Protein AF-A0A258B3U4-F1 (afdb_monomer)

Secondary structure (DSSP, 8-state):
--BSHHHHTTT-S--BEEEEEEETTEEEEEEEEETTTTEEEEEETTS-EEETTEE--------STT-EEES-HHHHTSTTSSS-----EEE--S-HHHHHHHHHTTS-SEEEE-S-EEHHHHHHHHHHHHHTTEEEE-TT-PPP--SSS--EES-EEEEEHHHHHHHHHHHTT----TT-

Solvent-accessible surface area (backbone atoms only — not comparable to full-atom values): 9350 Å² total; per-residue (Å²): 120,64,41,17,55,77,28,45,79,68,70,43,60,54,24,30,37,49,45,57,46,68,54,99,32,40,54,47,34,20,33,40,33,23,69,78,70,70,42,41,34,38,22,37,70,96,68,35,17,24,49,74,80,42,82,37,40,26,39,81,60,70,56,64,68,64,31,35,31,37,36,62,68,66,67,67,73,43,93,84,50,95,62,83,67,64,59,59,43,67,42,75,62,60,8,62,36,54,36,34,42,32,20,11,53,41,75,22,41,26,30,62,39,81,47,70,44,44,39,75,52,40,44,14,28,47,41,26,13,44,48,12,57,21,45,66,21,30,48,79,63,49,70,81,63,37,92,48,97,56,51,70,36,72,24,39,32,34,22,14,54,63,40,40,66,60,55,34,63,66,32,58,84,58,86,68,62,93,86,111

pLDDT: mean 95.9, std 5.23, range [59.5, 98.94]

Mean predicted aligned error: 2.91 Å

Structure (mmCIF, N/CA/C/O backbone):
data_AF-A0A258B3U4-F1
#
_entry.id   AF-A0A258B3U4-F1
#
loop_
_atom_site.group_PDB
_atom_site.id
_atom_site.type_symbol
_atom_site.label_atom_id
_atom_site.label_alt_id
_atom_site.label_comp_id
_atom_site.label_asym_id
_atom_site.label_entity_id
_atom_site.label_seq_id
_atom_site.pdbx_PDB_ins_code
_atom_site.Cartn_x
_atom_site.Cartn_y
_atom_site.Cartn_z
_atom_site.occupancy
_atom_site.B_iso_or_equiv
_atom_site.auth_seq_id
_atom_site.auth_comp_id
_atom_site.auth_asym_id
_atom_site.auth_atom_id
_atom_site.pdbx_PDB_model_num
ATOM 1 N N . PRO A 1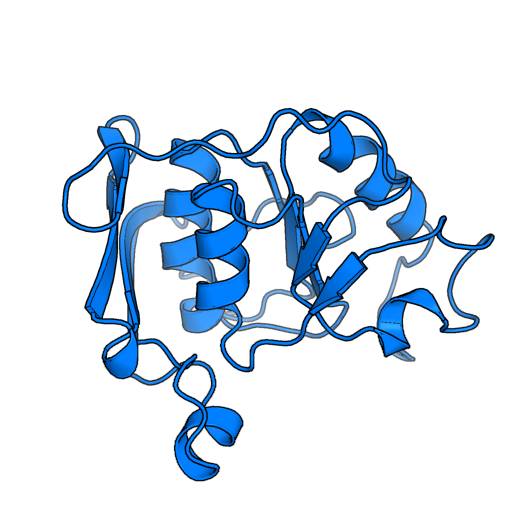 1 ? 3.896 1.629 16.108 1.00 79.81 1 PRO A N 1
ATOM 2 C CA . PRO A 1 1 ? 3.670 2.876 16.884 1.00 79.81 1 PRO A CA 1
ATOM 3 C C . PRO A 1 1 ? 3.725 4.144 16.023 1.00 79.81 1 PRO A C 1
ATOM 5 O O . PRO A 1 1 ? 2.780 4.911 16.087 1.00 79.81 1 PRO A O 1
ATOM 8 N N . ILE A 1 2 ? 4.761 4.347 15.195 1.00 90.75 2 ILE A N 1
ATOM 9 C CA . ILE A 1 2 ? 4.811 5.418 14.177 1.00 90.75 2 ILE A CA 1
ATOM 10 C C . ILE A 1 2 ? 5.514 4.869 12.931 1.00 90.75 2 ILE A C 1
ATOM 12 O O . ILE A 1 2 ? 6.683 4.499 13.013 1.00 90.75 2 ILE A O 1
ATOM 16 N N . ASP A 1 3 ? 4.821 4.841 11.797 1.00 93.25 3 ASP A N 1
ATOM 17 C CA . ASP A 1 3 ? 5.400 4.646 10.466 1.00 93.25 3 ASP A CA 1
ATOM 18 C C . ASP A 1 3 ? 5.671 6.014 9.817 1.00 93.25 3 ASP A C 1
ATOM 20 O O . ASP A 1 3 ? 4.897 6.963 9.961 1.00 93.25 3 ASP A O 1
ATOM 24 N N . GLY A 1 4 ? 6.803 6.134 9.123 1.00 90.38 4 GLY A N 1
ATOM 25 C CA . GLY A 1 4 ? 7.316 7.416 8.641 1.00 90.38 4 GLY A CA 1
ATOM 26 C C . GLY A 1 4 ? 8.041 8.237 9.714 1.00 90.38 4 GLY A C 1
ATOM 27 O O . GLY A 1 4 ? 8.014 9.464 9.651 1.00 90.38 4 GLY A O 1
ATOM 28 N N . THR A 1 5 ? 8.726 7.591 10.670 1.00 91.38 5 THR A N 1
ATOM 29 C CA . THR A 1 5 ? 9.425 8.237 11.805 1.00 91.38 5 THR A CA 1
ATOM 30 C C . THR A 1 5 ? 10.323 9.405 11.388 1.00 91.38 5 THR A C 1
ATOM 32 O O . THR A 1 5 ? 10.261 10.469 11.991 1.00 91.38 5 THR A O 1
ATOM 35 N N . MET A 1 6 ? 11.118 9.252 10.322 1.00 88.62 6 MET A N 1
ATOM 36 C CA . MET A 1 6 ? 11.979 10.330 9.804 1.00 88.62 6 MET A CA 1
ATOM 37 C C . MET A 1 6 ? 11.194 11.519 9.237 1.00 88.62 6 MET A C 1
ATOM 39 O O . MET A 1 6 ? 11.707 12.632 9.195 1.00 88.62 6 MET A O 1
ATOM 43 N N . GLY A 1 7 ? 9.986 11.276 8.729 1.00 89.19 7 GLY A N 1
ATOM 44 C CA . GLY A 1 7 ? 9.079 12.330 8.290 1.00 89.19 7 GLY A CA 1
ATOM 45 C C . GLY A 1 7 ? 8.452 13.041 9.480 1.00 89.19 7 GLY A C 1
ATOM 46 O O . GLY A 1 7 ? 8.477 14.267 9.522 1.00 89.19 7 GLY A O 1
ATOM 47 N N . PHE A 1 8 ? 7.969 12.275 10.461 1.00 92.00 8 PHE A N 1
ATOM 48 C CA . PHE A 1 8 ? 7.423 12.797 11.714 1.00 92.00 8 PHE A CA 1
ATOM 49 C C . PHE A 1 8 ? 8.419 13.727 12.422 1.00 92.00 8 PHE A C 1
ATOM 51 O O . PHE A 1 8 ? 8.089 14.870 12.722 1.00 92.00 8 PHE A O 1
ATOM 58 N N . THR A 1 9 ? 9.677 13.302 12.587 1.00 92.81 9 THR A N 1
ATOM 59 C CA . THR A 1 9 ? 10.719 14.130 13.225 1.00 92.81 9 THR A CA 1
ATOM 60 C C . THR A 1 9 ? 11.067 15.396 12.438 1.00 92.81 9 THR A C 1
ATOM 62 O O . THR A 1 9 ? 11.615 16.335 13.008 1.00 92.81 9 THR A O 1
ATOM 65 N N . LYS A 1 10 ? 10.741 15.444 11.141 1.00 92.25 10 LYS A N 1
ATOM 66 C CA . LYS A 1 10 ? 10.920 16.609 10.260 1.00 92.25 10 LYS A CA 1
ATOM 67 C C . LYS A 1 10 ? 9.637 17.431 10.070 1.00 92.25 10 LYS A C 1
ATOM 69 O O . LYS A 1 10 ? 9.626 18.319 9.224 1.00 92.25 10 LYS A O 1
ATOM 74 N N . GLY A 1 11 ? 8.566 17.135 10.810 1.00 90.81 11 GLY A N 1
ATOM 75 C CA . GLY A 1 11 ? 7.293 17.861 10.729 1.00 90.81 11 GLY A CA 1
ATOM 76 C C . GLY A 1 11 ? 6.464 17.566 9.473 1.00 90.81 11 GLY A C 1
ATOM 77 O O . GLY A 1 11 ? 5.610 18.364 9.102 1.00 90.81 11 GLY A O 1
ATOM 78 N N . SER A 1 12 ? 6.709 16.447 8.783 1.00 91.75 12 SER A N 1
ATOM 79 C CA . SER A 1 12 ? 5.843 16.020 7.677 1.00 91.75 12 SER A CA 1
ATOM 80 C C . SER A 1 12 ? 4.490 15.547 8.222 1.00 91.75 12 SER A C 1
ATOM 82 O O . SER A 1 12 ? 4.504 14.652 9.063 1.00 91.75 12 SER A O 1
ATOM 84 N N . PRO A 1 13 ? 3.347 15.983 7.657 1.00 91.88 13 PRO A N 1
ATOM 85 C CA . PRO A 1 13 ? 2.012 15.578 8.122 1.00 91.88 13 PRO A CA 1
ATOM 86 C C . PRO A 1 13 ? 1.621 14.143 7.719 1.00 91.88 13 PRO A C 1
ATOM 88 O O . PRO A 1 13 ? 0.575 13.629 8.090 1.00 91.88 13 PRO A O 1
ATOM 91 N N . TYR A 1 14 ? 2.446 13.479 6.908 1.00 92.50 14 TYR A N 1
ATOM 92 C CA . TYR A 1 14 ? 2.139 12.181 6.301 1.00 92.50 14 TYR A CA 1
ATOM 93 C C . TYR A 1 14 ? 2.815 10.994 7.010 1.00 92.50 14 TYR A C 1
ATOM 95 O O . TYR A 1 14 ? 3.414 10.131 6.359 1.00 92.50 14 TYR A O 1
ATOM 103 N N . TRP A 1 15 ? 2.786 10.986 8.342 1.00 96.12 15 TRP A N 1
ATOM 104 C CA . TRP A 1 15 ? 3.142 9.828 9.169 1.00 96.12 15 TRP A CA 1
ATOM 105 C C . TRP A 1 15 ? 1.872 9.112 9.625 1.00 96.12 15 TRP A C 1
ATOM 107 O O . TRP A 1 15 ? 0.791 9.699 9.633 1.00 96.12 15 TRP A O 1
ATOM 117 N N . THR A 1 16 ? 1.992 7.837 9.993 1.00 98.00 16 THR A N 1
ATOM 118 C CA . THR A 1 16 ? 0.816 7.042 10.362 1.00 98.00 16 THR A CA 1
ATOM 119 C C . THR A 1 16 ? 1.045 6.142 11.555 1.00 98.00 16 THR A C 1
ATOM 121 O O . THR A 1 16 ? 2.163 5.721 11.849 1.00 98.00 16 THR A O 1
ATOM 124 N N . ILE A 1 17 ? -0.055 5.753 12.180 1.00 98.12 17 ILE A N 1
ATOM 125 C CA . ILE A 1 17 ? -0.145 4.628 13.097 1.00 98.12 17 ILE A CA 1
ATOM 126 C C . ILE A 1 17 ? -0.828 3.491 12.338 1.00 98.12 17 ILE A C 1
ATOM 128 O O . ILE A 1 17 ? -1.942 3.662 11.857 1.00 98.12 17 ILE A O 1
ATOM 132 N N . ALA A 1 18 ? -0.166 2.343 12.224 1.00 98.12 18 ALA A N 1
ATOM 133 C CA . ALA A 1 18 ? -0.721 1.151 11.591 1.00 98.12 18 ALA A CA 1
ATOM 134 C C . ALA A 1 18 ? -0.903 0.038 12.629 1.00 98.12 18 ALA A C 1
ATOM 136 O O . ALA A 1 18 ? -0.013 -0.199 13.454 1.00 98.12 18 ALA A O 1
ATOM 137 N N . LEU A 1 19 ? -2.051 -0.636 12.584 1.00 98.38 19 LEU A N 1
ATOM 138 C CA . LEU A 1 19 ? -2.384 -1.762 13.452 1.00 98.38 19 LEU A CA 1
ATOM 139 C C . LEU A 1 19 ? -3.157 -2.810 12.657 1.00 98.38 19 LEU A C 1
ATOM 141 O O . LEU A 1 19 ? -4.085 -2.474 11.929 1.00 98.38 19 LEU A O 1
ATOM 145 N N . ALA A 1 20 ? -2.776 -4.075 12.806 1.00 98.38 20 ALA A N 1
ATOM 146 C CA . ALA A 1 20 ? -3.461 -5.202 12.192 1.00 98.38 20 ALA A CA 1
ATOM 147 C C . ALA A 1 20 ? -3.650 -6.330 13.203 1.00 98.38 20 ALA A C 1
ATOM 149 O O . ALA A 1 20 ? -2.776 -6.577 14.035 1.00 98.38 20 ALA A O 1
ATOM 150 N N . 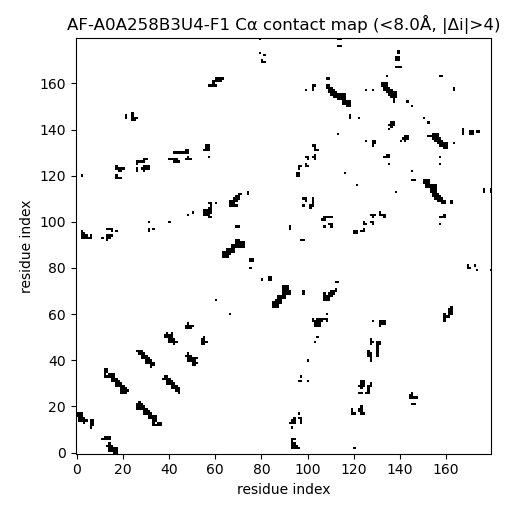ILE A 1 21 ? -4.768 -7.035 13.078 1.00 98.50 21 ILE A N 1
ATOM 151 C CA . ILE A 1 21 ? -4.982 -8.348 13.677 1.00 98.50 21 ILE A CA 1
ATOM 152 C C . ILE A 1 21 ? -4.638 -9.371 12.602 1.00 98.50 21 ILE A C 1
ATOM 154 O O . ILE A 1 21 ? -5.183 -9.315 11.500 1.00 98.50 21 ILE A O 1
ATOM 158 N N . VAL A 1 22 ? -3.719 -10.279 12.916 1.00 98.25 22 VAL A N 1
ATOM 159 C CA . VAL A 1 22 ? -3.261 -11.326 12.000 1.00 98.25 22 VAL A CA 1
ATOM 160 C C . VAL A 1 22 ? -3.701 -12.677 12.544 1.00 98.25 22 VAL A C 1
ATOM 162 O O . VAL A 1 22 ? -3.357 -13.016 13.674 1.00 98.25 22 VAL A O 1
ATOM 165 N N . ASP A 1 23 ? -4.408 -13.448 11.724 1.00 97.88 23 ASP A N 1
ATOM 166 C CA . ASP A 1 23 ? -4.771 -14.838 11.993 1.00 97.88 23 ASP A CA 1
ATOM 167 C C . ASP A 1 23 ? -4.191 -15.747 10.904 1.00 97.88 23 ASP A C 1
ATOM 169 O O . ASP A 1 23 ? -4.266 -15.436 9.717 1.00 97.88 23 ASP A O 1
ATOM 173 N N . ASN A 1 24 ? -3.546 -16.846 11.302 1.00 95.69 24 ASN A N 1
ATOM 174 C CA . ASN A 1 24 ? -2.880 -17.793 10.392 1.00 95.69 24 ASN A CA 1
ATOM 175 C C . ASN A 1 24 ? -1.976 -17.130 9.325 1.00 95.69 24 ASN A C 1
ATOM 177 O O . ASN A 1 24 ? -1.863 -17.573 8.181 1.00 95.69 24 ASN A O 1
ATOM 181 N N . GLY A 1 25 ? -1.318 -16.040 9.720 1.00 96.81 25 GLY A N 1
ATOM 182 C CA . GLY A 1 25 ? -0.418 -15.248 8.886 1.00 96.81 25 GLY A CA 1
ATOM 183 C C . GLY A 1 25 ? -1.086 -14.361 7.835 1.00 96.81 25 GLY A C 1
ATOM 184 O O . GLY A 1 25 ? -0.384 -13.785 7.002 1.00 96.81 25 GLY A O 1
ATOM 185 N N . GLN A 1 26 ? -2.409 -14.206 7.898 1.00 97.62 26 GLN A N 1
ATOM 186 C CA . GLN A 1 26 ? -3.198 -13.288 7.079 1.00 97.62 26 GLN A CA 1
ATOM 187 C C . GLN A 1 26 ? -3.799 -12.171 7.945 1.00 97.62 26 GLN A C 1
ATOM 189 O O . GLN A 1 26 ? -4.255 -12.437 9.058 1.00 97.62 26 GLN A O 1
ATOM 194 N N . PRO A 1 27 ? -3.800 -10.909 7.488 1.00 98.31 27 PRO A N 1
ATOM 195 C CA . PRO A 1 27 ? -4.459 -9.836 8.216 1.00 98.31 27 PRO A CA 1
ATOM 196 C C . PRO A 1 27 ? -5.983 -9.993 8.084 1.00 98.31 27 PRO A C 1
ATOM 198 O O . PRO A 1 27 ? -6.498 -10.100 6.977 1.00 98.31 27 PRO A O 1
ATOM 201 N N . VAL A 1 28 ? -6.705 -10.001 9.206 1.00 98.75 28 VAL A N 1
ATOM 202 C CA . VAL A 1 28 ? -8.176 -10.160 9.241 1.00 98.75 28 VAL A CA 1
ATOM 203 C C . VAL A 1 28 ? -8.913 -8.877 9.618 1.00 98.75 28 VAL A C 1
ATOM 205 O O . VAL A 1 28 ? -10.081 -8.707 9.279 1.00 98.75 28 VAL A O 1
ATOM 208 N N . ALA A 1 29 ? -8.225 -7.956 10.289 1.00 98.75 29 ALA A N 1
ATOM 209 C CA . ALA A 1 29 ? -8.687 -6.599 10.548 1.00 98.75 29 ALA A CA 1
ATOM 210 C C . ALA A 1 29 ? -7.483 -5.658 10.555 1.00 98.75 29 ALA A C 1
ATOM 212 O O . ALA A 1 29 ? -6.394 -6.044 10.990 1.00 98.75 29 ALA A O 1
ATOM 213 N N . GLY A 1 30 ? -7.658 -4.426 10.089 1.00 98.56 30 GLY A N 1
ATOM 214 C CA . GLY A 1 30 ? -6.557 -3.483 9.973 1.00 98.56 30 GLY A CA 1
ATOM 215 C C . GLY A 1 30 ? -7.019 -2.040 9.953 1.00 98.56 30 GLY A C 1
ATOM 216 O O . GLY A 1 30 ? -8.039 -1.711 9.352 1.00 98.56 30 GLY A O 1
ATOM 217 N N . VAL A 1 31 ? -6.234 -1.182 10.597 1.00 98.81 31 VAL A N 1
ATOM 218 C CA . VAL A 1 31 ? -6.391 0.268 10.546 1.00 98.81 31 VAL A CA 1
ATOM 219 C C . VAL A 1 31 ? -5.0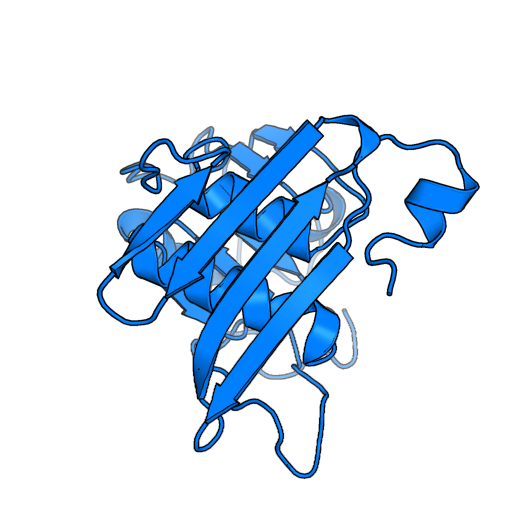61 0.946 10.246 1.00 98.81 31 VAL A C 1
ATOM 221 O O . VAL A 1 31 ? -4.001 0.528 10.724 1.00 98.81 31 VAL A O 1
ATOM 224 N N . VAL A 1 32 ? -5.126 2.020 9.468 1.00 98.81 32 VAL A N 1
ATOM 225 C CA . VAL A 1 32 ? -4.031 2.970 9.271 1.00 98.81 32 VAL A CA 1
ATOM 226 C C . VAL A 1 32 ? -4.591 4.352 9.55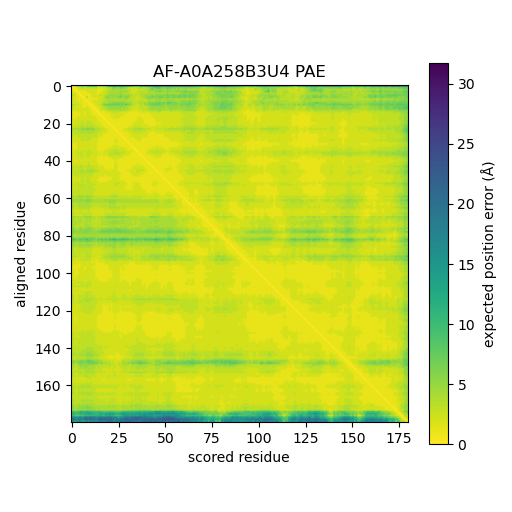6 1.00 98.81 32 VAL A C 1
ATOM 228 O O . VAL A 1 32 ? -5.507 4.803 8.880 1.00 98.81 32 VAL A O 1
ATOM 231 N N . TYR A 1 33 ? -4.052 5.021 10.565 1.00 98.56 33 TYR A N 1
ATOM 232 C CA . TYR A 1 33 ? -4.478 6.355 10.966 1.00 98.56 33 TYR A CA 1
ATOM 233 C C . TYR A 1 33 ? -3.372 7.366 10.676 1.00 98.56 33 TYR A C 1
ATOM 235 O O . TYR A 1 33 ? -2.249 7.181 11.146 1.00 98.56 33 TYR A O 1
ATOM 243 N N . ALA A 1 34 ? -3.679 8.415 9.915 1.00 97.62 34 ALA A N 1
ATOM 244 C CA . ALA A 1 34 ? -2.815 9.567 9.667 1.00 97.62 34 ALA A CA 1
ATOM 245 C C . ALA A 1 34 ? -3.307 10.755 10.517 1.00 97.62 34 ALA A C 1
ATOM 247 O O . ALA A 1 34 ? -4.276 11.412 10.125 1.00 97.62 34 ALA A O 1
ATOM 248 N N . PRO A 1 35 ? -2.694 11.040 11.683 1.00 96.56 35 PRO A N 1
ATOM 249 C CA . PRO A 1 35 ? -3.302 11.941 12.663 1.00 96.56 35 PRO A CA 1
ATOM 250 C C . PRO A 1 35 ? -3.398 13.396 12.206 1.00 96.56 35 PRO A C 1
ATOM 252 O O . PRO A 1 35 ? -4.443 14.011 12.392 1.00 96.56 35 PRO A O 1
ATOM 255 N N . ASP A 1 36 ? -2.355 13.930 11.564 1.00 95.06 36 ASP A N 1
ATOM 256 C CA . ASP A 1 36 ? -2.361 15.320 11.080 1.00 95.06 36 ASP A CA 1
ATOM 257 C C . ASP A 1 36 ? -3.350 15.535 9.930 1.00 95.06 36 ASP A C 1
ATOM 259 O O . ASP A 1 36 ? -3.905 16.620 9.781 1.00 95.06 36 ASP A O 1
ATOM 263 N N . ALA A 1 37 ? -3.583 14.499 9.118 1.00 93.38 37 ALA A N 1
ATOM 264 C CA . ALA A 1 37 ? -4.579 14.532 8.052 1.00 93.38 37 ALA A CA 1
ATOM 265 C C . ALA A 1 37 ? -6.002 14.235 8.561 1.00 93.38 37 ALA A C 1
ATOM 267 O O . ALA A 1 37 ? -6.960 14.446 7.825 1.00 93.38 37 ALA A O 1
ATOM 268 N N . GLN A 1 38 ? -6.141 13.749 9.802 1.00 96.88 38 GLN A N 1
ATOM 269 C CA . GLN A 1 38 ? -7.394 13.246 10.375 1.00 96.88 38 GLN A CA 1
ATOM 270 C C . GLN A 1 38 ? -8.050 12.167 9.497 1.00 96.88 38 GLN A C 1
ATOM 272 O O . GLN A 1 38 ? -9.259 12.161 9.267 1.00 96.88 38 GLN A O 1
ATOM 277 N N . GLU A 1 39 ? -7.230 11.243 8.994 1.00 98.19 39 GLU A N 1
ATOM 278 C CA . GLU A 1 39 ? -7.667 10.176 8.094 1.00 98.19 39 GLU A CA 1
ATOM 279 C C . GLU A 1 39 ? -7.492 8.809 8.746 1.00 98.19 39 GLU A C 1
ATOM 281 O O . GLU A 1 39 ? -6.368 8.361 8.984 1.00 98.19 39 GLU A O 1
ATOM 286 N N . LEU A 1 40 ? -8.606 8.133 9.019 1.00 98.75 40 LEU A N 1
ATOM 287 C CA . LEU A 1 40 ? -8.658 6.757 9.488 1.00 98.75 40 LEU A CA 1
ATOM 288 C C . LEU A 1 40 ? -9.081 5.842 8.342 1.00 98.75 40 LEU A C 1
ATOM 290 O O . LEU A 1 40 ? -10.242 5.823 7.942 1.00 98.75 40 LEU A O 1
ATOM 294 N N . TYR A 1 41 ? -8.137 5.047 7.861 1.00 98.88 41 TYR A N 1
ATOM 295 C CA . TYR A 1 41 ? -8.392 3.967 6.923 1.00 98.88 41 TYR A CA 1
ATOM 296 C C . TYR A 1 41 ? -8.641 2.683 7.708 1.00 98.88 41 TYR A C 1
ATOM 298 O O . TYR A 1 41 ? -7.865 2.364 8.613 1.00 98.88 41 TYR A O 1
ATOM 306 N N . ALA A 1 42 ? -9.694 1.944 7.373 1.00 98.94 42 ALA A N 1
ATOM 307 C CA . ALA A 1 42 ? -10.078 0.732 8.091 1.00 98.94 42 ALA A CA 1
ATOM 308 C C . ALA A 1 42 ? -10.614 -0.340 7.143 1.00 98.94 42 ALA A C 1
ATOM 310 O O . ALA A 1 42 ? -11.319 -0.026 6.185 1.00 98.94 42 ALA A O 1
ATOM 311 N N . ALA A 1 43 ? -10.306 -1.601 7.435 1.00 98.88 43 ALA A N 1
ATOM 312 C CA . ALA A 1 43 ? -10.846 -2.747 6.717 1.00 98.88 43 ALA A CA 1
ATOM 313 C C . ALA A 1 43 ? -10.935 -3.982 7.622 1.00 98.88 43 ALA A C 1
ATOM 315 O O . ALA A 1 43 ? -10.137 -4.158 8.551 1.00 98.88 43 ALA A O 1
ATOM 316 N N . GLY A 1 44 ? -11.894 -4.848 7.314 1.00 98.81 44 GLY A N 1
ATOM 317 C CA . GLY A 1 44 ? -11.975 -6.217 7.814 1.00 98.81 44 GLY A CA 1
ATOM 318 C C . GLY A 1 44 ? -12.085 -7.172 6.632 1.00 98.81 44 GLY A C 1
ATOM 319 O O . GLY A 1 44 ? -12.615 -6.789 5.594 1.00 98.81 44 GLY A O 1
ATOM 320 N N . LEU A 1 45 ? -11.572 -8.392 6.778 1.00 98.62 45 LEU A N 1
ATOM 321 C CA . LEU A 1 45 ? -11.572 -9.379 5.699 1.00 98.62 45 LEU A CA 1
ATOM 322 C C . LEU A 1 45 ? -13.000 -9.654 5.198 1.00 98.62 45 LEU A C 1
ATOM 324 O O . LEU A 1 45 ? -13.856 -10.093 5.967 1.0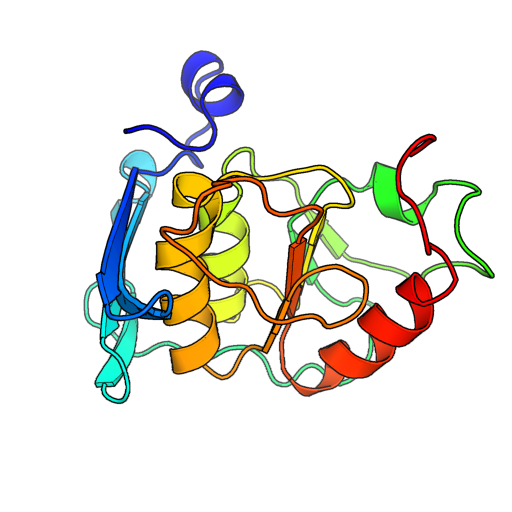0 98.62 45 LEU A O 1
ATOM 328 N N . GLY A 1 46 ? -13.237 -9.407 3.910 1.00 98.62 46 GLY A N 1
ATOM 329 C CA . GLY A 1 46 ? -14.533 -9.540 3.247 1.00 98.62 46 GLY A CA 1
ATOM 330 C C . GLY A 1 46 ? -15.557 -8.450 3.582 1.00 98.62 46 GLY A C 1
ATOM 331 O O . GLY A 1 46 ? -16.726 -8.605 3.231 1.00 98.62 46 GLY A O 1
ATOM 332 N N . LEU A 1 47 ? -15.160 -7.378 4.276 1.00 98.56 47 LEU A N 1
ATOM 333 C CA . LEU A 1 47 ? -16.048 -6.282 4.689 1.00 98.56 47 LEU A CA 1
ATOM 334 C C . LEU A 1 47 ? -15.854 -5.003 3.864 1.00 98.56 47 LEU A C 1
ATOM 336 O O . LEU A 1 47 ? -16.577 -4.028 4.077 1.00 98.56 47 LEU A O 1
ATOM 340 N N . GLY A 1 48 ? -14.900 -4.992 2.935 1.00 98.69 48 GLY A N 1
ATOM 341 C CA . GLY A 1 48 ? -14.495 -3.794 2.217 1.00 98.69 48 GLY A CA 1
ATOM 342 C C . GLY A 1 48 ? -13.576 -2.892 3.045 1.00 98.69 48 GLY A C 1
ATOM 343 O O . GLY A 1 48 ? -13.214 -3.173 4.193 1.00 98.69 48 GLY A O 1
ATOM 344 N N . ALA A 1 49 ? -13.175 -1.787 2.423 1.00 98.88 49 ALA A N 1
ATOM 345 C CA . ALA A 1 49 ? -12.312 -0.778 3.015 1.00 98.88 49 ALA A CA 1
ATOM 346 C C . ALA A 1 49 ? -13.026 0.573 3.093 1.00 98.88 49 ALA A C 1
ATOM 348 O O . ALA A 1 49 ? -13.827 0.925 2.225 1.00 98.88 49 ALA A O 1
ATOM 349 N N . THR A 1 50 ? -12.694 1.351 4.119 1.00 98.94 50 THR A N 1
ATOM 350 C CA . THR A 1 50 ? -13.238 2.695 4.331 1.00 98.94 50 THR A CA 1
ATOM 351 C C . THR A 1 50 ? -12.145 3.712 4.644 1.00 98.94 50 THR A C 1
ATOM 353 O O . THR A 1 50 ? -11.077 3.357 5.147 1.00 98.94 50 THR A O 1
ATOM 356 N N . LEU A 1 51 ? -12.441 4.982 4.372 1.00 98.88 51 LEU A N 1
ATOM 357 C CA . LEU A 1 51 ? -11.730 6.162 4.849 1.00 98.88 51 LEU A CA 1
ATOM 358 C C . LEU A 1 51 ? -12.724 7.016 5.639 1.00 98.88 51 LEU A C 1
ATOM 360 O O . LEU A 1 51 ? -13.710 7.485 5.085 1.00 98.88 51 LEU A O 1
ATOM 364 N N . ASN A 1 52 ? -12.472 7.219 6.932 1.00 98.75 52 ASN A N 1
ATOM 365 C CA . ASN A 1 52 ? -13.358 7.961 7.838 1.00 98.75 52 ASN A CA 1
ATOM 366 C C . ASN A 1 52 ? -14.813 7.444 7.840 1.00 98.75 52 ASN A C 1
ATOM 368 O O . ASN A 1 52 ? -15.745 8.197 8.101 1.00 98.75 52 ASN A O 1
ATOM 372 N N . GLY A 1 53 ? -14.994 6.143 7.591 1.00 98.50 53 GLY A N 1
ATOM 373 C CA . GLY A 1 53 ? -16.300 5.483 7.517 1.00 98.50 53 GLY A CA 1
ATOM 374 C C . GLY A 1 53 ? -16.906 5.421 6.113 1.00 98.50 53 GLY A C 1
ATOM 375 O O . GLY A 1 53 ? -17.781 4.589 5.887 1.00 98.50 53 GLY A O 1
ATOM 376 N N . ASP A 1 54 ? -16.404 6.208 5.161 1.00 98.75 54 ASP A N 1
ATOM 377 C CA . ASP A 1 54 ? -16.882 6.187 3.779 1.00 98.75 54 ASP A CA 1
ATOM 378 C C . ASP A 1 54 ? -16.168 5.092 2.970 1.00 98.75 54 ASP A C 1
ATOM 380 O O . ASP A 1 54 ? -14.943 4.968 3.074 1.00 98.75 54 ASP A O 1
ATOM 384 N N . PRO A 1 55 ? -16.881 4.291 2.154 1.00 98.81 55 PRO A N 1
ATOM 385 C CA . PRO A 1 55 ? -16.264 3.272 1.309 1.00 98.81 55 PRO A CA 1
ATOM 386 C C . PRO A 1 55 ? -15.224 3.852 0.349 1.00 98.81 55 PRO A C 1
ATOM 388 O O . PRO A 1 55 ? -15.424 4.915 -0.240 1.00 98.81 55 PRO A O 1
ATOM 391 N N . ILE A 1 56 ? -14.135 3.113 0.146 1.00 98.88 56 ILE A N 1
ATOM 392 C CA . ILE A 1 56 ? -13.076 3.467 -0.801 1.00 98.88 56 ILE A CA 1
ATOM 393 C C . ILE A 1 56 ? -12.821 2.351 -1.813 1.00 98.88 56 ILE A C 1
ATOM 395 O O . ILE A 1 56 ? -13.098 1.182 -1.551 1.00 98.88 56 ILE A O 1
ATOM 399 N N . ALA A 1 57 ? -12.270 2.723 -2.967 1.00 98.88 57 ALA A N 1
ATOM 400 C CA . ALA A 1 57 ? -11.865 1.795 -4.012 1.00 98.88 57 ALA A CA 1
ATOM 401 C C . ALA A 1 57 ? -10.587 2.285 -4.702 1.00 98.88 57 ALA A C 1
ATOM 403 O O . ALA A 1 57 ? -10.388 3.490 -4.888 1.00 98.88 57 ALA A O 1
ATOM 404 N N . ALA A 1 58 ? -9.741 1.340 -5.109 1.00 98.81 58 ALA A N 1
ATOM 405 C CA . ALA A 1 58 ? -8.580 1.621 -5.938 1.00 98.81 58 ALA A CA 1
ATOM 406 C C . ALA A 1 58 ? -9.001 2.131 -7.328 1.00 98.81 58 ALA A C 1
ATOM 408 O O . ALA A 1 58 ? -10.123 1.901 -7.785 1.00 98.81 58 ALA A O 1
ATOM 409 N N . T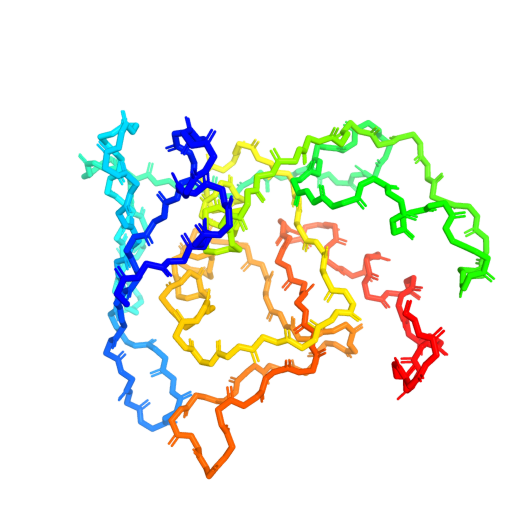HR A 1 59 ? -8.091 2.821 -8.022 1.00 98.69 59 THR A N 1
ATOM 410 C CA . THR A 1 59 ? -8.352 3.278 -9.395 1.00 98.69 59 THR A CA 1
ATOM 411 C C . THR A 1 59 ? -8.491 2.098 -10.364 1.00 98.69 59 THR A C 1
ATOM 413 O O . THR A 1 59 ? -8.119 0.966 -10.062 1.00 98.69 59 THR A O 1
ATOM 416 N N . ALA A 1 60 ? -8.997 2.369 -11.568 1.00 98.06 60 ALA A N 1
ATOM 417 C CA . ALA A 1 60 ? -9.005 1.423 -12.689 1.00 98.06 60 ALA A CA 1
ATOM 418 C C . ALA A 1 60 ? -8.024 1.845 -13.801 1.00 98.06 60 ALA A C 1
ATOM 420 O O . ALA A 1 60 ? -8.225 1.526 -14.974 1.00 98.06 60 ALA A O 1
ATOM 421 N N . THR A 1 61 ? -6.986 2.614 -13.453 1.00 98.31 61 THR A N 1
ATOM 422 C CA . THR A 1 61 ? -5.984 3.111 -14.403 1.00 98.31 61 THR A CA 1
ATOM 423 C C . THR A 1 61 ? -5.308 1.939 -15.104 1.00 98.31 61 THR A C 1
ATOM 425 O O . THR A 1 61 ? -4.691 1.106 -14.457 1.00 98.31 61 THR A O 1
ATOM 428 N N . ALA A 1 62 ? -5.425 1.871 -16.430 1.00 97.31 62 ALA A N 1
ATOM 429 C CA . ALA A 1 62 ? -4.985 0.718 -17.219 1.00 97.31 62 ALA A CA 1
ATOM 430 C C . ALA A 1 62 ? -3.616 0.895 -17.890 1.00 97.31 62 ALA A C 1
ATOM 432 O O . ALA A 1 62 ? -3.132 -0.017 -18.554 1.00 97.31 62 ALA A O 1
ATOM 433 N N . GLN A 1 63 ? -3.002 2.074 -17.771 1.00 97.56 63 GLN A N 1
ATOM 434 C CA . GLN A 1 63 ? -1.738 2.396 -18.429 1.00 97.56 63 GLN A CA 1
ATOM 435 C C . GLN A 1 63 ? -0.797 3.128 -17.479 1.00 97.56 63 GLN A C 1
ATOM 437 O O . GLN A 1 63 ? -1.219 3.978 -16.703 1.00 97.56 63 GLN A O 1
ATOM 442 N N . LEU A 1 64 ? 0.495 2.814 -17.570 1.00 97.50 64 LEU A N 1
ATOM 443 C CA . LEU A 1 64 ? 1.531 3.463 -16.763 1.00 97.50 64 LEU A CA 1
ATOM 444 C C . LEU A 1 64 ? 1.813 4.913 -17.193 1.00 97.50 64 LEU A C 1
ATOM 446 O O . LEU A 1 64 ? 2.374 5.678 -16.415 1.00 97.50 64 LEU A O 1
ATOM 450 N N . GLU A 1 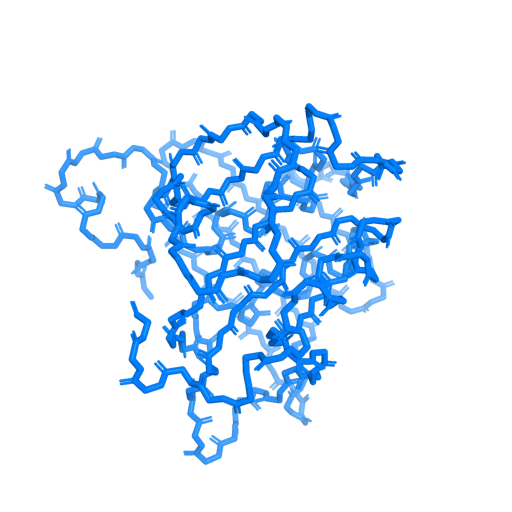65 ? 1.468 5.292 -18.423 1.00 98.00 65 GLU A N 1
ATOM 451 C CA . GLU A 1 65 ? 1.676 6.651 -18.926 1.00 98.00 65 GLU A CA 1
ATOM 452 C C . GLU A 1 65 ? 0.833 7.652 -18.121 1.00 98.00 65 GLU A C 1
ATOM 454 O O . GLU A 1 65 ? -0.391 7.581 -18.088 1.00 98.00 65 GLU A O 1
ATOM 459 N N . ASN A 1 66 ? 1.515 8.591 -17.468 1.00 97.75 66 ASN A N 1
ATOM 460 C CA . ASN A 1 66 ? 0.987 9.555 -16.500 1.00 97.75 66 ASN A CA 1
ATOM 461 C C . ASN A 1 66 ? 0.319 8.941 -15.256 1.00 97.75 66 ASN A C 1
ATOM 463 O O . ASN A 1 66 ? -0.357 9.665 -14.525 1.00 97.75 66 ASN A O 1
ATOM 467 N N . ALA A 1 67 ? 0.560 7.659 -14.961 1.00 98.44 67 ALA A N 1
ATOM 468 C CA . ALA A 1 67 ? 0.107 7.052 -13.714 1.00 98.44 67 ALA A CA 1
ATOM 469 C C . ALA A 1 67 ? 0.704 7.784 -12.500 1.00 98.44 67 ALA A C 1
ATOM 471 O O . ALA A 1 67 ? 1.887 8.162 -12.483 1.00 98.44 67 ALA A O 1
ATOM 472 N N . HIS A 1 68 ? -0.117 7.982 -11.471 1.00 98.69 68 HIS A N 1
ATOM 473 C CA . HIS A 1 68 ? 0.282 8.606 -10.220 1.00 98.69 68 HIS A CA 1
ATOM 474 C C . HIS A 1 68 ? 0.890 7.573 -9.279 1.00 98.69 68 HIS A C 1
ATOM 476 O O . HIS A 1 68 ? 0.261 6.603 -8.862 1.00 98.69 68 HIS A O 1
ATOM 482 N N . VAL A 1 69 ? 2.138 7.822 -8.903 1.00 98.31 69 VAL A N 1
ATOM 483 C CA . VAL A 1 69 ? 2.902 6.993 -7.983 1.00 98.31 69 VAL A CA 1
ATOM 484 C C . VAL A 1 69 ? 3.176 7.757 -6.709 1.00 98.31 69 VAL A C 1
ATOM 486 O O . VAL A 1 69 ? 3.664 8.888 -6.751 1.00 98.31 69 VAL A O 1
ATOM 489 N N . ILE A 1 70 ? 2.973 7.107 -5.566 1.00 98.06 70 ILE A N 1
ATOM 490 C CA . ILE A 1 70 ? 3.531 7.604 -4.309 1.00 98.06 70 ILE A CA 1
ATOM 491 C C . ILE A 1 70 ? 4.747 6.761 -3.947 1.00 98.06 70 ILE A C 1
ATOM 493 O O . ILE A 1 70 ? 4.632 5.586 -3.605 1.00 98.06 70 ILE A O 1
ATOM 497 N N . GLY A 1 71 ? 5.938 7.347 -4.007 1.00 94.38 71 GLY A N 1
ATOM 498 C CA . GLY A 1 71 ? 7.188 6.624 -3.823 1.00 94.38 71 GLY A CA 1
ATOM 499 C C . GLY A 1 71 ? 8.423 7.509 -3.929 1.00 94.38 71 GLY A C 1
ATOM 500 O O . GLY A 1 71 ? 8.365 8.728 -3.786 1.00 94.38 71 GLY A O 1
ATOM 501 N N . ASP A 1 72 ? 9.568 6.873 -4.153 1.00 93.38 72 ASP A N 1
ATOM 502 C CA . ASP A 1 72 ? 10.829 7.565 -4.399 1.00 93.38 72 ASP A CA 1
ATOM 503 C C . ASP A 1 72 ? 11.079 7.650 -5.907 1.00 93.38 72 ASP A C 1
ATOM 505 O O . ASP A 1 72 ? 11.356 6.635 -6.546 1.00 93.38 72 ASP A O 1
ATOM 509 N N . ALA A 1 73 ? 11.009 8.861 -6.470 1.00 93.44 73 ALA A N 1
ATOM 510 C CA . ALA A 1 73 ? 11.210 9.102 -7.900 1.00 93.44 73 ALA A CA 1
ATOM 511 C C . ALA A 1 73 ? 12.550 8.555 -8.420 1.00 93.44 73 ALA A C 1
ATOM 513 O O . ALA A 1 73 ? 12.638 8.127 -9.570 1.00 93.44 73 ALA A O 1
ATOM 514 N N . ARG A 1 74 ? 13.581 8.496 -7.564 1.00 93.38 74 ARG A N 1
ATOM 515 C CA . ARG A 1 74 ? 14.908 7.986 -7.936 1.00 93.38 74 ARG A CA 1
ATOM 516 C C . ARG A 1 74 ? 14.873 6.511 -8.315 1.00 93.38 74 ARG A C 1
ATOM 518 O O . ARG A 1 74 ? 15.691 6.097 -9.123 1.00 93.38 74 ARG A O 1
ATOM 525 N N . VAL A 1 75 ? 13.938 5.727 -7.765 1.00 93.94 75 VAL A N 1
ATOM 526 C CA . VAL A 1 75 ? 13.806 4.293 -8.072 1.00 93.94 75 VAL A CA 1
ATOM 527 C C . VAL A 1 75 ? 13.576 4.078 -9.565 1.00 93.94 75 VAL A C 1
ATOM 529 O O . VAL A 1 75 ? 14.206 3.197 -10.138 1.00 93.94 75 VAL A O 1
ATOM 532 N N . PHE A 1 76 ? 12.748 4.901 -10.208 1.00 94.56 76 PHE A N 1
ATOM 533 C CA . PHE A 1 76 ? 12.355 4.735 -11.612 1.00 94.56 76 PHE A CA 1
ATOM 534 C C . PHE A 1 76 ? 13.445 5.141 -12.614 1.00 94.56 76 PHE A C 1
ATOM 536 O O . PHE A 1 76 ? 13.421 4.679 -13.747 1.00 94.56 76 PHE A O 1
ATOM 543 N N . GLY A 1 77 ? 14.422 5.949 -12.187 1.00 91.81 77 GLY A N 1
ATOM 544 C CA . GLY A 1 77 ? 15.574 6.359 -13.001 1.00 91.81 77 GLY A CA 1
ATOM 545 C C . GLY A 1 77 ? 16.852 5.542 -12.769 1.00 91.81 77 GLY A C 1
ATOM 546 O O . GLY A 1 77 ? 17.895 5.874 -13.328 1.00 91.81 77 GLY A O 1
ATOM 547 N N . LYS A 1 78 ? 16.823 4.507 -11.917 1.00 90.00 78 LYS A N 1
ATOM 548 C CA . LYS A 1 78 ? 17.998 3.654 -11.673 1.00 90.00 78 LYS A CA 1
ATOM 549 C C . LYS A 1 78 ? 18.325 2.807 -12.908 1.00 90.00 78 LYS A C 1
ATOM 551 O O . LYS A 1 78 ? 17.432 2.222 -13.511 1.00 90.00 78 LYS A O 1
ATOM 556 N N . ALA A 1 79 ? 19.614 2.596 -13.178 1.00 91.38 79 ALA A N 1
ATOM 557 C CA . ALA A 1 79 ? 20.112 1.714 -14.248 1.00 91.38 79 ALA A CA 1
ATOM 558 C C . ALA A 1 79 ? 19.850 0.204 -14.016 1.00 91.38 79 ALA A C 1
ATOM 560 O O . ALA A 1 79 ? 20.404 -0.646 -14.705 1.00 91.38 79 ALA A O 1
ATOM 561 N N . ILE A 1 80 ? 19.015 -0.139 -13.032 1.00 91.69 80 ILE A N 1
ATOM 562 C CA . ILE A 1 80 ? 18.602 -1.511 -12.714 1.00 91.69 80 ILE A CA 1
ATOM 563 C C . ILE A 1 80 ? 17.498 -2.021 -13.650 1.00 91.69 80 ILE A C 1
ATOM 565 O O . ILE A 1 80 ? 17.221 -3.216 -13.654 1.00 91.69 80 ILE A O 1
ATOM 569 N N . TRP A 1 81 ? 16.821 -1.146 -14.401 1.00 95.00 81 TRP A N 1
ATOM 570 C CA . TRP A 1 81 ? 15.665 -1.510 -15.225 1.00 95.00 81 TRP A CA 1
ATOM 571 C C . TRP A 1 81 ? 16.070 -1.962 -16.631 1.00 95.00 81 TRP A C 1
ATOM 573 O O . TRP A 1 81 ? 16.935 -1.366 -17.271 1.00 95.00 81 TRP A O 1
ATOM 583 N N . ARG A 1 82 ? 15.396 -2.996 -17.152 1.00 93.50 82 ARG A N 1
ATOM 584 C CA . ARG A 1 82 ? 15.486 -3.400 -18.564 1.00 93.50 82 ARG A CA 1
ATOM 585 C C . ARG A 1 82 ? 14.545 -2.531 -19.401 1.00 93.50 82 ARG A C 1
ATOM 587 O O . ARG A 1 82 ? 13.476 -2.977 -19.807 1.00 93.50 82 ARG A O 1
ATOM 594 N N . GLY A 1 83 ? 14.942 -1.280 -19.607 1.00 91.12 83 GLY A N 1
ATOM 595 C CA . GLY A 1 83 ? 14.173 -0.269 -20.332 1.00 91.12 83 GLY A CA 1
ATOM 596 C C . GLY A 1 83 ? 13.550 0.783 -19.420 1.00 91.12 83 GLY A C 1
ATOM 597 O O . GLY A 1 83 ? 13.399 0.584 -18.212 1.00 91.12 83 GLY A O 1
ATOM 598 N N . ASP A 1 84 ? 13.187 1.908 -20.024 1.00 93.19 84 ASP A N 1
ATOM 599 C CA . ASP A 1 84 ? 12.723 3.076 -19.289 1.00 93.19 84 ASP A CA 1
ATOM 600 C C . ASP A 1 84 ? 11.296 2.895 -18.763 1.00 93.19 84 ASP A C 1
ATOM 602 O O . ASP A 1 84 ? 10.448 2.184 -19.327 1.00 93.19 84 ASP A O 1
ATOM 606 N N . TRP A 1 85 ? 11.022 3.553 -17.642 1.00 95.75 85 TRP A N 1
ATOM 607 C CA . TRP A 1 85 ? 9.652 3.795 -17.214 1.00 95.75 85 TRP A CA 1
ATOM 608 C C . TRP A 1 85 ? 9.036 4.893 -18.092 1.00 95.75 85 TRP A C 1
ATOM 610 O O . TRP A 1 85 ? 9.745 5.826 -18.473 1.00 95.75 85 TRP A O 1
ATOM 620 N N . PRO A 1 86 ? 7.733 4.804 -18.421 1.00 96.06 86 PRO A N 1
ATOM 621 C CA . PRO A 1 86 ? 7.036 5.904 -19.078 1.00 96.06 86 PRO A CA 1
ATOM 622 C C . PRO A 1 86 ? 6.983 7.119 -18.150 1.00 96.06 86 PRO A C 1
ATOM 624 O O . PRO A 1 86 ? 7.431 7.072 -16.999 1.00 96.06 86 PRO A O 1
ATOM 627 N N . LYS A 1 87 ? 6.411 8.222 -18.627 1.00 96.94 87 LYS A N 1
ATOM 628 C CA . LYS A 1 87 ? 6.262 9.401 -17.781 1.00 96.94 87 LYS A CA 1
ATOM 629 C C . LYS A 1 87 ? 5.333 9.069 -16.611 1.00 96.94 87 LYS A C 1
ATOM 631 O O . LYS A 1 87 ? 4.166 8.769 -16.815 1.00 96.94 87 LYS A O 1
ATOM 636 N N . LEU A 1 88 ? 5.846 9.152 -15.388 1.00 97.94 88 LEU A N 1
ATOM 637 C CA . LEU A 1 88 ? 5.084 8.952 -14.155 1.00 97.94 88 LEU A CA 1
ATOM 638 C C . LEU A 1 88 ? 4.890 10.285 -13.434 1.00 97.94 88 LEU A C 1
ATOM 640 O O . LEU A 1 88 ? 5.790 11.129 -13.414 1.00 97.94 88 LEU A O 1
ATOM 644 N N . LEU A 1 89 ? 3.750 10.451 -12.771 1.00 98.12 89 LEU A N 1
ATOM 645 C CA . LEU A 1 89 ? 3.541 11.540 -11.822 1.00 98.12 89 LEU A CA 1
ATOM 646 C C . LEU A 1 89 ? 3.963 11.028 -10.445 1.00 98.12 89 LEU A C 1
ATOM 648 O O . LEU A 1 89 ? 3.216 10.290 -9.819 1.00 98.12 89 LEU A O 1
ATOM 652 N N . VAL A 1 90 ? 5.171 11.349 -9.974 1.00 97.75 90 VAL A N 1
ATOM 653 C CA . VAL A 1 90 ? 5.684 10.789 -8.708 1.00 97.75 90 VAL A CA 1
ATOM 654 C C . VAL A 1 90 ? 5.610 11.811 -7.578 1.00 97.75 90 VAL A C 1
ATOM 656 O O . VAL A 1 90 ? 6.208 12.883 -7.661 1.00 97.75 90 VAL A O 1
ATOM 659 N N . THR A 1 91 ? 4.940 11.460 -6.481 1.00 97.06 91 THR A N 1
ATOM 660 C CA . THR A 1 91 ? 4.984 12.211 -5.218 1.00 97.06 91 THR A CA 1
ATOM 661 C C . THR A 1 91 ? 5.602 11.370 -4.105 1.00 97.06 91 THR A C 1
ATOM 663 O O . THR A 1 91 ? 5.595 10.145 -4.151 1.00 97.06 91 THR A O 1
ATOM 666 N N . SER A 1 92 ? 6.167 12.014 -3.081 1.00 94.12 92 SER A N 1
ATOM 667 C CA . SER A 1 92 ? 6.815 11.316 -1.962 1.00 94.12 92 SER A CA 1
ATOM 668 C C . SER A 1 92 ? 6.030 11.482 -0.664 1.00 94.12 92 SER A C 1
ATOM 670 O O . SER A 1 92 ? 5.528 12.567 -0.357 1.00 94.12 92 SER A O 1
ATOM 672 N N . ARG A 1 93 ? 5.930 10.398 0.109 1.00 94.56 93 ARG A N 1
ATOM 673 C CA . ARG A 1 93 ? 5.339 10.352 1.456 1.00 94.56 93 ARG A CA 1
ATOM 674 C C . ARG A 1 93 ? 6.224 9.476 2.349 1.00 94.56 93 ARG A C 1
ATOM 676 O O . ARG A 1 93 ? 6.659 8.431 1.877 1.00 94.56 93 ARG A O 1
ATOM 683 N N . PRO A 1 94 ? 6.555 9.863 3.589 1.00 92.88 94 PRO A N 1
ATOM 684 C CA . PRO A 1 94 ? 7.530 9.145 4.409 1.00 92.88 94 PRO A CA 1
ATOM 685 C C . PRO A 1 94 ? 6.997 7.819 4.966 1.00 92.88 94 PRO A C 1
ATOM 687 O O . PRO A 1 94 ? 7.760 6.860 5.017 1.00 92.88 94 PRO A O 1
ATOM 690 N N . SER A 1 95 ? 5.721 7.756 5.352 1.00 97.00 95 SER A N 1
ATOM 691 C CA . SER A 1 95 ? 5.061 6.515 5.769 1.00 97.00 95 SER A CA 1
ATOM 692 C C . SER A 1 95 ? 4.819 5.615 4.563 1.00 97.00 95 SER A C 1
ATOM 694 O O . SER A 1 95 ? 4.350 6.098 3.538 1.00 97.00 95 SER A O 1
ATOM 696 N N . VAL A 1 96 ? 5.126 4.325 4.684 1.00 97.38 96 VAL A N 1
ATOM 697 C CA . VAL A 1 96 ? 4.844 3.302 3.668 1.00 97.38 96 VAL A CA 1
ATOM 698 C C . VAL A 1 96 ? 3.379 2.876 3.718 1.00 97.38 96 VAL A C 1
ATOM 700 O O . VAL A 1 96 ? 2.748 2.779 2.664 1.00 97.38 96 VAL A O 1
ATOM 703 N N . ALA A 1 97 ? 2.823 2.709 4.921 1.00 98.25 97 ALA A N 1
ATOM 704 C CA . ALA A 1 97 ? 1.414 2.393 5.116 1.00 98.25 97 ALA A CA 1
ATOM 705 C C . ALA A 1 97 ? 0.515 3.458 4.469 1.00 98.25 97 ALA A C 1
ATOM 707 O O . ALA A 1 97 ? -0.428 3.110 3.760 1.00 98.25 97 ALA A O 1
ATOM 708 N N . TYR A 1 98 ? 0.861 4.747 4.602 1.00 98.31 98 TYR A N 1
ATOM 709 C CA . TYR A 1 98 ? 0.130 5.852 3.977 1.00 98.31 98 TYR A CA 1
ATOM 710 C C . TYR A 1 98 ? 0.119 5.770 2.446 1.00 98.31 98 TYR A C 1
ATOM 712 O O . TYR A 1 98 ? -0.905 6.026 1.818 1.00 98.31 98 TYR A O 1
ATOM 720 N N . ARG A 1 99 ? 1.243 5.380 1.822 1.00 98.50 99 ARG A N 1
ATOM 721 C CA . ARG A 1 99 ? 1.310 5.205 0.356 1.00 98.50 99 ARG A CA 1
ATOM 722 C C . ARG A 1 99 ? 0.329 4.135 -0.098 1.00 98.50 99 ARG A C 1
ATOM 724 O O . ARG A 1 99 ? -0.395 4.347 -1.061 1.00 98.50 99 ARG A O 1
ATOM 731 N N . MET A 1 100 ? 0.304 3.006 0.606 1.00 98.81 100 MET A N 1
ATOM 732 C CA . MET A 1 100 ? -0.564 1.876 0.283 1.00 98.81 100 MET A CA 1
ATOM 733 C C . MET A 1 100 ? -2.046 2.224 0.452 1.00 98.81 100 MET A C 1
ATOM 735 O O . MET A 1 100 ? -2.837 1.913 -0.432 1.00 98.81 100 MET A O 1
ATOM 739 N N . VAL A 1 101 ? -2.434 2.911 1.530 1.00 98.81 101 VAL A N 1
ATOM 740 C CA . VAL A 1 101 ? -3.844 3.300 1.714 1.00 98.81 101 VAL A CA 1
ATOM 741 C C . VAL A 1 101 ? -4.275 4.446 0.796 1.00 98.81 101 VAL A C 1
ATOM 743 O O . VAL A 1 101 ? -5.444 4.537 0.444 1.00 98.81 101 VAL A O 1
ATOM 746 N N . CYS A 1 102 ? -3.340 5.265 0.305 1.00 98.75 102 CYS A N 1
ATOM 747 C CA . CYS A 1 102 ? -3.621 6.190 -0.794 1.00 98.75 102 CYS A CA 1
ATOM 748 C C . CYS A 1 102 ? -3.932 5.451 -2.106 1.00 98.75 102 CYS A C 1
ATOM 750 O O . CYS A 1 102 ? -4.813 5.896 -2.836 1.00 98.75 102 CYS A O 1
ATOM 752 N N . VAL A 1 103 ? -3.268 4.321 -2.391 1.00 98.88 103 VAL A N 1
ATOM 753 C CA . VAL A 1 103 ? -3.652 3.445 -3.517 1.00 98.88 103 VAL A CA 1
ATOM 754 C C . VAL A 1 103 ? -5.041 2.851 -3.278 1.00 98.88 103 VAL A C 1
ATOM 756 O O . VAL A 1 103 ? -5.889 2.907 -4.162 1.00 98.88 103 VAL A O 1
ATOM 759 N N . ALA A 1 104 ? -5.308 2.363 -2.062 1.00 98.88 104 ALA A N 1
ATOM 760 C CA . ALA A 1 104 ? -6.623 1.843 -1.677 1.00 98.88 104 ALA A CA 1
ATOM 761 C C . ALA A 1 104 ? -7.750 2.881 -1.849 1.00 98.88 104 ALA A C 1
ATOM 763 O O . ALA A 1 104 ? -8.857 2.536 -2.237 1.00 98.88 104 ALA A O 1
ATOM 764 N N . ALA A 1 105 ? -7.466 4.159 -1.590 1.00 98.75 105 ALA A N 1
ATOM 765 C CA . ALA A 1 105 ? -8.423 5.253 -1.739 1.00 98.75 105 ALA A CA 1
ATOM 766 C C . ALA A 1 105 ? -8.483 5.871 -3.141 1.00 98.75 105 ALA A C 1
ATOM 768 O O . ALA A 1 105 ? -9.074 6.938 -3.306 1.00 98.75 105 ALA A O 1
ATOM 769 N N . GLY A 1 106 ? -7.829 5.263 -4.134 1.00 98.62 106 GLY A N 1
ATOM 770 C CA . GLY A 1 106 ? -7.815 5.776 -5.503 1.00 98.62 106 GLY A CA 1
ATOM 771 C C . GLY A 1 106 ? -7.105 7.129 -5.652 1.00 98.62 106 GLY A C 1
ATOM 772 O O . GLY A 1 106 ? -7.301 7.835 -6.636 1.00 98.62 106 GLY A O 1
ATOM 773 N N . ARG A 1 107 ? -6.276 7.511 -4.672 1.00 98.56 107 ARG A N 1
ATOM 774 C CA . ARG A 1 107 ? -5.481 8.754 -4.661 1.00 98.56 107 ARG A CA 1
ATOM 775 C C . ARG A 1 107 ? -4.097 8.580 -5.279 1.00 98.56 107 ARG A C 1
ATOM 777 O O . ARG A 1 107 ? -3.321 9.530 -5.304 1.00 98.56 107 ARG A O 1
ATOM 784 N N . ALA A 1 108 ? -3.767 7.357 -5.669 1.00 98.69 108 ALA A N 1
ATOM 785 C CA . ALA A 1 108 ? -2.581 6.967 -6.406 1.00 98.69 108 ALA A CA 1
ATOM 786 C C . ALA A 1 108 ? -2.881 5.656 -7.132 1.00 98.69 108 ALA A C 1
ATOM 788 O O . ALA A 1 108 ? -3.702 4.864 -6.670 1.00 98.69 108 ALA A O 1
ATOM 789 N N . ASP A 1 109 ? -2.182 5.400 -8.228 1.00 98.81 109 ASP A N 1
ATOM 790 C CA . ASP A 1 109 ? -2.352 4.170 -8.994 1.00 98.81 109 ASP A CA 1
ATOM 791 C C . ASP A 1 109 ? -1.471 3.044 -8.448 1.00 98.81 109 ASP A C 1
ATOM 793 O O . ASP A 1 109 ? -1.879 1.884 -8.437 1.00 98.81 109 ASP A O 1
ATOM 797 N N . PHE A 1 110 ? -0.267 3.368 -7.955 1.00 98.81 110 PHE A N 1
ATOM 798 C CA . PHE A 1 110 ? 0.583 2.390 -7.277 1.00 98.81 110 PHE A CA 1
ATOM 799 C C . PHE A 1 110 ? 1.647 2.992 -6.345 1.00 98.81 110 PHE A C 1
ATOM 801 O O . PHE A 1 110 ? 1.951 4.187 -6.346 1.00 98.81 110 PHE A O 1
ATOM 808 N N . THR A 1 111 ? 2.268 2.118 -5.554 1.00 98.75 111 THR A N 1
ATOM 809 C CA . THR A 1 111 ? 3.512 2.353 -4.824 1.00 98.75 111 THR A CA 1
ATOM 810 C C . THR A 1 111 ? 4.454 1.159 -4.982 1.00 98.75 111 THR A C 1
ATOM 812 O O . THR A 1 111 ? 4.031 0.001 -5.004 1.00 98.75 111 THR A O 1
ATOM 815 N N . LEU A 1 112 ? 5.749 1.453 -5.107 1.00 98.12 112 LEU A N 1
ATOM 816 C CA . LEU A 1 112 ? 6.826 0.478 -5.256 1.00 98.12 112 LEU A CA 1
ATOM 817 C C . LEU A 1 112 ? 7.965 0.832 -4.297 1.00 98.12 112 LEU A C 1
ATOM 819 O O . LEU A 1 112 ? 8.418 1.979 -4.241 1.00 98.12 112 LEU A O 1
ATOM 823 N N . ALA A 1 113 ? 8.470 -0.164 -3.576 1.00 96.38 113 ALA A N 1
ATOM 824 C CA . ALA A 1 113 ? 9.705 -0.059 -2.817 1.00 96.38 113 ALA A CA 1
ATOM 825 C C . ALA A 1 113 ? 10.539 -1.331 -2.979 1.00 96.38 113 ALA A C 1
ATOM 827 O O . ALA A 1 113 ? 10.151 -2.401 -2.523 1.00 96.38 113 ALA A O 1
ATOM 828 N N . LEU A 1 114 ? 11.734 -1.193 -3.548 1.00 96.12 114 LEU A N 1
ATOM 829 C CA . LEU A 1 114 ? 12.718 -2.273 -3.694 1.00 96.12 114 LEU A CA 1
ATOM 830 C C . LEU A 1 114 ? 13.633 -2.390 -2.466 1.00 96.12 114 LEU A C 1
ATOM 832 O O . LEU A 1 114 ? 14.809 -2.702 -2.578 1.00 96.12 114 LEU A O 1
ATOM 836 N N . THR A 1 115 ? 13.102 -2.064 -1.289 1.00 94.25 115 THR A N 1
ATOM 837 C CA . THR A 1 115 ? 13.829 -2.129 -0.020 1.00 94.25 115 THR A CA 1
ATOM 838 C C . THR A 1 115 ? 13.008 -2.899 1.003 1.00 94.25 115 THR A C 1
ATOM 840 O O . THR A 1 115 ? 11.772 -2.802 0.971 1.00 94.25 115 THR A O 1
ATOM 843 N N . PRO A 1 116 ? 13.650 -3.585 1.964 1.00 94.94 116 PRO A N 1
ATOM 844 C CA . PRO A 1 116 ? 12.925 -4.371 2.945 1.00 94.94 116 PRO A CA 1
ATOM 845 C C . PRO A 1 116 ? 11.953 -3.543 3.797 1.00 94.94 116 PRO A C 1
ATOM 847 O O . PRO A 1 116 ? 12.176 -2.355 4.057 1.00 94.94 116 PRO A O 1
ATOM 850 N N . LYS A 1 117 ? 10.862 -4.179 4.219 1.00 95.75 117 LYS A N 1
ATOM 851 C CA . LYS A 1 117 ? 9.834 -3.662 5.136 1.00 95.75 117 LYS A CA 1
ATOM 852 C C . LYS A 1 117 ? 9.601 -4.648 6.267 1.00 95.75 117 LYS A C 1
ATOM 854 O O . LYS A 1 117 ? 10.049 -5.792 6.195 1.00 95.75 117 LYS A O 1
ATOM 859 N N . ARG A 1 118 ? 8.919 -4.210 7.317 1.00 96.62 118 ARG A N 1
ATOM 860 C CA . ARG A 1 118 ? 8.505 -5.064 8.428 1.00 96.62 118 ARG A CA 1
ATOM 861 C C . ARG A 1 118 ? 7.008 -5.339 8.381 1.00 96.62 118 ARG A C 1
ATOM 863 O O . ARG A 1 118 ? 6.259 -4.563 7.802 1.00 96.62 118 ARG A O 1
ATOM 870 N N . ASP A 1 119 ? 6.569 -6.416 9.027 1.00 97.50 119 ASP A N 1
ATOM 871 C CA . ASP A 1 119 ? 5.148 -6.779 9.143 1.00 97.50 119 ASP A CA 1
ATOM 872 C C . ASP A 1 119 ? 4.280 -5.587 9.555 1.00 97.50 119 ASP A C 1
ATOM 874 O O . ASP A 1 119 ? 3.277 -5.298 8.909 1.00 97.50 119 ASP A O 1
ATOM 878 N N . TRP A 1 120 ? 4.701 -4.849 10.583 1.00 95.94 120 TRP A N 1
ATOM 879 C CA . TRP A 1 120 ? 3.962 -3.695 11.094 1.00 95.94 120 TRP A CA 1
ATOM 880 C C . TRP A 1 120 ? 3.930 -2.492 10.138 1.00 95.94 120 TRP A C 1
ATOM 882 O O . TRP A 1 120 ? 3.078 -1.626 10.313 1.00 95.94 120 TRP A O 1
ATOM 892 N N . ASP A 1 121 ? 4.806 -2.437 9.129 1.00 96.25 121 ASP A N 1
ATOM 893 C CA . ASP A 1 121 ? 4.802 -1.366 8.124 1.00 96.25 121 ASP A CA 1
ATOM 894 C C . ASP A 1 121 ? 3.732 -1.601 7.045 1.00 96.25 121 ASP A C 1
ATOM 896 O O . ASP A 1 121 ? 3.296 -0.653 6.396 1.00 96.25 121 ASP A O 1
ATOM 900 N N . VAL A 1 122 ? 3.333 -2.860 6.813 1.00 97.88 122 VAL A N 1
ATOM 901 C CA . VAL A 1 122 ? 2.536 -3.234 5.630 1.00 97.88 122 VAL A CA 1
ATOM 902 C C . VAL A 1 122 ? 1.301 -4.089 5.922 1.00 97.88 122 VAL A C 1
ATOM 904 O O . VAL A 1 122 ? 0.397 -4.086 5.095 1.00 97.88 122 VAL A O 1
ATOM 907 N N . ALA A 1 123 ? 1.200 -4.799 7.051 1.00 98.50 123 ALA A N 1
ATOM 908 C CA . ALA A 1 123 ? 0.116 -5.765 7.290 1.00 98.50 123 ALA A CA 1
ATOM 909 C C . ALA A 1 123 ? -1.280 -5.122 7.251 1.00 98.50 123 ALA A C 1
ATOM 911 O O . ALA A 1 123 ? -2.156 -5.593 6.529 1.00 98.50 123 ALA A O 1
ATOM 912 N N . ALA A 1 124 ? -1.470 -4.009 7.967 1.00 98.75 124 ALA A N 1
ATOM 913 C CA . ALA A 1 124 ? -2.749 -3.296 8.000 1.00 98.75 124 ALA A CA 1
ATOM 914 C C . ALA A 1 124 ? -3.119 -2.748 6.618 1.00 98.75 124 ALA A C 1
ATOM 916 O O . ALA A 1 124 ? -4.222 -2.961 6.122 1.00 98.75 124 ALA A O 1
ATOM 917 N N . ALA A 1 125 ? -2.161 -2.084 5.972 1.00 98.75 125 ALA A N 1
ATOM 918 C CA . ALA A 1 125 ? -2.372 -1.476 4.670 1.00 98.75 125 ALA A CA 1
ATOM 919 C C . ALA A 1 125 ? -2.533 -2.511 3.544 1.00 98.75 125 ALA A C 1
ATOM 921 O O . ALA A 1 125 ? -3.165 -2.210 2.539 1.00 98.75 125 ALA A O 1
ATOM 922 N N . THR A 1 126 ? -1.993 -3.724 3.712 1.00 98.81 126 THR A N 1
ATOM 923 C CA . THR A 1 126 ? -2.198 -4.852 2.792 1.00 98.81 126 THR A CA 1
ATOM 924 C C . THR A 1 126 ? -3.668 -5.244 2.760 1.00 98.81 126 THR A C 1
ATOM 926 O O . THR A 1 126 ? -4.246 -5.277 1.680 1.00 98.81 126 THR A O 1
ATOM 929 N N . LEU A 1 127 ? -4.282 -5.460 3.930 1.00 98.88 127 LEU A N 1
ATOM 930 C CA . LEU A 1 127 ? -5.710 -5.771 4.015 1.00 98.88 127 LEU A CA 1
ATOM 931 C C . LEU A 1 127 ? -6.560 -4.651 3.412 1.00 98.88 127 LEU A C 1
ATOM 933 O O . LEU A 1 127 ? -7.387 -4.908 2.549 1.00 98.88 127 LEU A O 1
ATOM 937 N N . ILE A 1 128 ? -6.312 -3.403 3.825 1.00 98.94 128 ILE A N 1
ATOM 938 C CA . ILE A 1 128 ? -7.070 -2.236 3.346 1.00 98.94 128 ILE A CA 1
ATOM 939 C C . ILE A 1 128 ? -6.979 -2.106 1.821 1.00 98.94 128 ILE A C 1
ATOM 941 O O . ILE A 1 128 ? -7.988 -1.877 1.162 1.00 98.94 128 ILE A O 1
ATOM 945 N N . ALA A 1 129 ? -5.787 -2.274 1.245 1.00 98.88 129 ALA A N 1
ATOM 946 C CA . ALA A 1 129 ? -5.597 -2.217 -0.199 1.00 98.88 129 ALA A CA 1
ATOM 947 C C . ALA A 1 129 ? -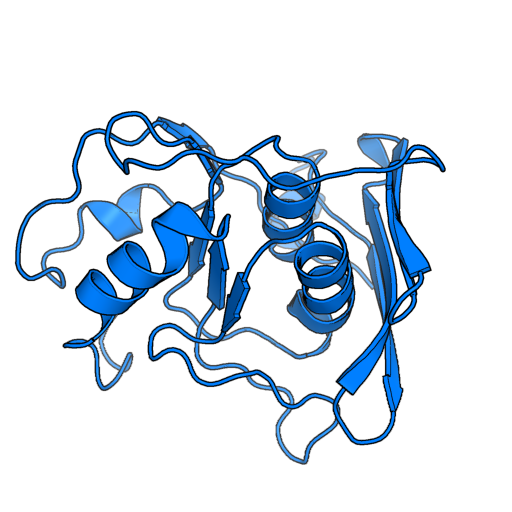6.340 -3.348 -0.927 1.00 98.88 129 ALA A C 1
ATOM 949 O O . ALA A 1 129 ? -7.015 -3.086 -1.920 1.00 98.88 129 ALA A O 1
ATOM 950 N N . GLN A 1 130 ? -6.254 -4.583 -0.428 1.00 98.81 130 GLN A N 1
ATOM 951 C CA . GLN A 1 130 ? -6.920 -5.737 -1.036 1.00 98.81 130 GLN A CA 1
ATOM 952 C C . GLN A 1 130 ? -8.447 -5.621 -0.993 1.00 98.81 130 GLN A C 1
ATOM 954 O O . GLN A 1 130 ? -9.100 -5.841 -2.011 1.00 98.81 130 GLN A O 1
ATOM 959 N N . GLU A 1 131 ? -9.007 -5.205 0.144 1.00 98.88 131 GLU A N 1
ATOM 960 C CA . GLU A 1 131 ? -10.449 -4.974 0.306 1.00 98.88 131 GLU A CA 1
ATOM 961 C C . GLU A 1 131 ? -10.962 -3.806 -0.556 1.00 98.88 131 GLU A C 1
ATOM 963 O O . GLU A 1 131 ? -12.127 -3.788 -0.942 1.00 98.88 131 GLU A O 1
ATOM 968 N N . ALA A 1 132 ? -10.091 -2.858 -0.918 1.00 98.88 132 ALA A N 1
ATOM 969 C CA . ALA A 1 132 ? -10.390 -1.788 -1.872 1.00 98.88 132 ALA A CA 1
ATOM 970 C C . ALA A 1 132 ? -10.186 -2.190 -3.352 1.00 98.88 132 ALA A C 1
ATOM 972 O O . ALA A 1 132 ? -10.342 -1.355 -4.244 1.00 98.88 132 ALA A O 1
ATOM 973 N N . GLY A 1 133 ? -9.804 -3.441 -3.636 1.00 98.69 133 GLY A N 1
ATOM 974 C CA . GLY A 1 133 ? -9.608 -3.959 -4.996 1.00 98.69 133 GLY A CA 1
ATOM 975 C C . GLY A 1 133 ? -8.196 -3.795 -5.575 1.00 98.69 133 GLY A C 1
ATOM 976 O O . GLY A 1 133 ? -7.970 -4.139 -6.736 1.00 98.69 133 GLY A O 1
ATOM 977 N N . ALA A 1 134 ? -7.225 -3.311 -4.797 1.00 98.81 134 ALA A N 1
ATOM 978 C CA . ALA A 1 134 ? -5.820 -3.280 -5.204 1.00 98.81 134 ALA A CA 1
ATOM 979 C C . ALA A 1 134 ? -5.133 -4.649 -5.019 1.00 98.81 134 ALA A C 1
ATOM 981 O O . ALA A 1 134 ? -5.595 -5.536 -4.299 1.00 98.81 134 ALA A O 1
ATOM 982 N N . LYS A 1 135 ? -3.981 -4.823 -5.667 1.00 98.75 135 LYS A N 1
ATOM 983 C CA . LYS A 1 135 ? -3.109 -5.997 -5.537 1.00 98.75 135 LYS A CA 1
ATOM 984 C C . LYS A 1 135 ? -1.844 -5.636 -4.773 1.00 98.75 135 LYS A C 1
ATOM 986 O O . LYS A 1 135 ? -1.298 -4.547 -4.941 1.00 98.75 135 LYS A O 1
ATOM 991 N N . THR A 1 136 ? -1.357 -6.570 -3.960 1.00 98.62 136 THR A N 1
ATOM 992 C CA . THR A 1 136 ? -0.190 -6.368 -3.091 1.00 98.62 136 THR A CA 1
ATOM 993 C C . THR A 1 136 ? 0.720 -7.588 -3.077 1.00 98.62 136 THR A C 1
ATOM 995 O O . THR A 1 136 ? 0.227 -8.711 -2.955 1.00 98.62 136 THR A O 1
ATOM 998 N N . SER A 1 137 ? 2.032 -7.382 -3.102 1.00 98.50 137 SER A N 1
ATOM 999 C CA . SER A 1 137 ? 3.028 -8.457 -3.016 1.00 98.50 137 SER A CA 1
ATOM 1000 C C . SER A 1 137 ? 4.429 -7.899 -2.784 1.00 98.50 137 SER A C 1
ATOM 1002 O O . SER A 1 137 ? 4.637 -6.685 -2.720 1.00 98.50 137 SER A O 1
ATOM 1004 N N . ASP A 1 138 ? 5.423 -8.782 -2.742 1.00 97.75 138 A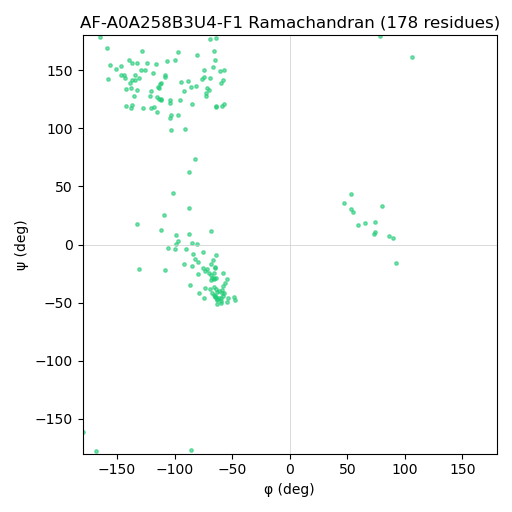SP A N 1
ATOM 1005 C CA . ASP A 1 138 ? 6.779 -8.383 -3.105 1.00 97.75 138 ASP A CA 1
ATOM 1006 C C . ASP A 1 138 ? 6.912 -8.080 -4.620 1.00 97.75 138 ASP A C 1
ATOM 1008 O O . ASP A 1 138 ? 5.968 -8.225 -5.400 1.00 97.75 138 ASP A O 1
ATOM 1012 N N . HIS A 1 139 ? 8.094 -7.640 -5.048 1.00 97.06 139 HIS A N 1
ATOM 1013 C CA . HIS A 1 139 ? 8.400 -7.309 -6.443 1.00 97.06 139 HIS A CA 1
ATOM 1014 C C . HIS A 1 139 ? 8.395 -8.510 -7.406 1.00 97.06 139 HIS A C 1
ATOM 1016 O O . HIS A 1 139 ? 8.375 -8.298 -8.615 1.00 97.06 139 HIS A O 1
ATOM 1022 N N . LEU A 1 140 ? 8.398 -9.748 -6.901 1.00 97.06 140 LEU A N 1
ATOM 1023 C CA . LEU A 1 140 ? 8.305 -10.972 -7.706 1.00 97.06 140 LEU A CA 1
ATOM 1024 C C . LEU A 1 140 ? 6.879 -11.540 -7.741 1.00 97.06 140 LEU A C 1
ATOM 1026 O O . LEU A 1 140 ? 6.642 -12.559 -8.384 1.00 97.06 140 LEU A O 1
ATOM 1030 N N . GLY A 1 141 ? 5.923 -10.883 -7.080 1.00 97.56 141 GLY A N 1
ATOM 1031 C CA . GLY A 1 141 ? 4.533 -11.325 -7.022 1.00 97.56 141 GLY A CA 1
ATOM 1032 C C . GLY A 1 141 ? 4.243 -12.323 -5.901 1.00 97.56 141 GLY A C 1
ATOM 1033 O O . GLY A 1 141 ? 3.126 -12.831 -5.832 1.00 97.56 141 GLY A O 1
ATOM 1034 N N . ASN A 1 142 ? 5.191 -12.598 -4.999 1.00 97.06 142 ASN A N 1
ATOM 1035 C CA . ASN A 1 142 ? 4.917 -13.482 -3.871 1.00 97.06 142 ASN A CA 1
ATOM 1036 C C . ASN A 1 142 ? 4.012 -12.767 -2.857 1.00 97.06 142 ASN A C 1
ATOM 1038 O O . ASN A 1 142 ? 4.309 -11.631 -2.453 1.00 97.06 142 ASN A O 1
ATOM 1042 N N . PRO A 1 143 ? 2.922 -13.415 -2.411 1.00 96.00 143 PRO A N 1
ATOM 1043 C CA . PRO A 1 143 ? 2.062 -12.849 -1.389 1.00 96.00 143 PRO A CA 1
ATOM 1044 C C . PRO A 1 143 ? 2.806 -12.765 -0.057 1.00 96.00 143 PRO A C 1
ATOM 1046 O O . PRO A 1 143 ? 3.707 -13.552 0.247 1.00 96.00 143 PRO A O 1
ATOM 1049 N N . TYR A 1 144 ? 2.402 -11.813 0.775 1.00 96.38 144 TYR A N 1
ATOM 1050 C CA . TYR A 1 144 ? 2.941 -11.707 2.119 1.00 96.38 144 TYR A CA 1
ATOM 1051 C C . TYR A 1 144 ? 2.347 -12.758 3.052 1.00 96.38 144 TYR A C 1
ATOM 1053 O O . TYR A 1 144 ? 1.154 -13.045 3.027 1.00 96.38 144 TYR A O 1
ATOM 1061 N N . HIS A 1 145 ? 3.201 -13.275 3.930 1.00 96.19 145 HIS A N 1
ATOM 1062 C CA . HIS A 1 145 ? 2.806 -14.043 5.102 1.00 96.19 145 HIS A CA 1
ATOM 1063 C C . HIS A 1 145 ? 3.283 -13.293 6.345 1.00 96.19 145 HIS A C 1
ATOM 1065 O O . HIS A 1 145 ? 4.485 -13.048 6.488 1.00 96.19 145 HIS A O 1
ATOM 1071 N N . PHE A 1 146 ? 2.361 -12.871 7.203 1.00 97.50 146 PHE A N 1
ATOM 1072 C CA . PHE A 1 146 ? 2.642 -12.059 8.391 1.00 97.50 146 PHE A CA 1
ATOM 1073 C C . PHE A 1 146 ? 2.741 -12.915 9.649 1.00 97.50 146 PHE A C 1
ATOM 1075 O O . PHE A 1 146 ? 2.336 -14.070 9.648 1.00 97.50 146 PHE A O 1
ATOM 1082 N N . ASN A 1 147 ? 3.281 -12.353 10.731 1.00 95.25 147 ASN A N 1
ATOM 1083 C CA . ASN A 1 147 ? 3.411 -13.034 12.023 1.00 95.25 147 ASN A CA 1
ATOM 1084 C C . ASN A 1 147 ? 4.160 -14.383 11.936 1.00 95.25 147 ASN A C 1
ATOM 1086 O O . ASN A 1 147 ? 3.927 -15.307 12.713 1.00 95.25 147 ASN A O 1
ATOM 1090 N N . GLY A 1 148 ? 5.055 -14.505 10.953 1.00 93.00 148 GLY A N 1
ATOM 1091 C CA . GLY A 1 148 ? 5.945 -15.649 10.808 1.00 93.00 148 GLY A CA 1
ATOM 1092 C C . GLY A 1 148 ? 7.216 -15.485 11.642 1.00 93.00 148 GLY A C 1
ATOM 1093 O O . GLY A 1 148 ? 7.426 -14.479 12.316 1.00 93.00 148 GLY A O 1
ATOM 1094 N N . LYS A 1 149 ? 8.140 -16.450 11.528 1.00 93.12 149 LYS A N 1
ATOM 1095 C CA . LYS A 1 149 ? 9.463 -16.370 12.185 1.00 93.12 149 LYS A CA 1
ATOM 1096 C C . LYS A 1 149 ? 10.244 -15.107 11.803 1.00 93.12 149 LYS A C 1
ATOM 1098 O O . LYS A 1 149 ? 11.011 -14.590 12.608 1.00 93.12 149 LYS A O 1
ATOM 1103 N N . SER A 1 150 ? 10.072 -14.640 10.567 1.00 94.44 150 SER A N 1
ATOM 1104 C CA . SER A 1 150 ? 10.650 -13.392 10.079 1.00 94.44 150 SER A CA 1
ATOM 1105 C C . SER A 1 150 ? 9.548 -12.373 9.837 1.00 94.44 150 SER A C 1
ATOM 1107 O O . SER A 1 150 ? 8.639 -12.610 9.042 1.00 94.44 150 SER A O 1
ATOM 1109 N N . SER A 1 151 ? 9.687 -11.206 10.462 1.00 95.69 151 SER A N 1
ATOM 1110 C CA . SER A 1 151 ? 8.849 -10.042 10.174 1.00 95.69 151 SER A CA 1
ATOM 1111 C C . SER A 1 151 ? 9.296 -9.278 8.928 1.00 95.69 151 SER A C 1
ATOM 1113 O O . SER A 1 151 ? 8.734 -8.234 8.626 1.00 95.69 151 SER A O 1
ATOM 1115 N N . LEU A 1 152 ? 10.350 -9.717 8.234 1.00 96.38 152 LEU A N 1
ATOM 1116 C CA . LEU A 1 152 ? 10.889 -9.007 7.078 1.00 96.38 152 LEU A CA 1
ATOM 1117 C C . LEU A 1 152 ? 10.076 -9.327 5.818 1.00 96.38 152 LEU A C 1
ATOM 1119 O O . LEU A 1 152 ? 9.771 -10.487 5.542 1.00 96.38 152 LEU A O 1
ATOM 1123 N N . LYS A 1 153 ? 9.781 -8.297 5.029 1.00 96.06 153 LYS A N 1
ATOM 1124 C CA . LYS A 1 153 ? 9.250 -8.381 3.666 1.00 96.06 153 LYS A CA 1
ATOM 1125 C C . LYS A 1 153 ? 10.304 -7.806 2.727 1.00 96.06 153 LYS A C 1
ATOM 1127 O O . LYS A 1 153 ? 10.762 -6.696 2.987 1.00 96.06 153 LYS A O 1
ATOM 1132 N N . PRO A 1 154 ? 10.730 -8.521 1.677 1.00 94.81 154 PRO A N 1
ATOM 1133 C CA . PRO A 1 154 ? 11.906 -8.127 0.896 1.00 94.81 154 PRO A CA 1
ATOM 1134 C C . PRO A 1 154 ? 11.704 -6.807 0.141 1.00 94.81 154 PRO A C 1
ATOM 1136 O O . PRO A 1 154 ? 12.647 -6.056 -0.081 1.00 94.81 154 PRO A O 1
ATOM 1139 N N . SER A 1 155 ? 10.463 -6.515 -0.239 1.00 97.12 155 SER A N 1
ATOM 1140 C CA . SER A 1 155 ? 10.077 -5.351 -1.038 1.00 97.12 155 SER A CA 1
ATOM 1141 C C . SER A 1 155 ? 8.569 -5.149 -0.954 1.00 97.12 155 SER A C 1
ATOM 1143 O O . SER A 1 155 ? 7.873 -5.961 -0.336 1.00 97.12 155 SER A O 1
ATOM 1145 N N . LEU A 1 156 ? 8.078 -4.100 -1.606 1.00 97.88 156 LEU A N 1
ATOM 1146 C CA . LEU A 1 156 ? 6.670 -3.751 -1.677 1.00 97.88 156 LEU A CA 1
ATOM 1147 C C . LEU A 1 156 ? 6.239 -3.368 -3.082 1.00 97.88 156 LEU A C 1
ATOM 1149 O O . LEU A 1 156 ? 6.802 -2.446 -3.664 1.00 97.88 156 LEU A O 1
ATOM 1153 N N . VAL A 1 157 ? 5.178 -4.019 -3.545 1.00 98.62 157 VAL A N 1
ATOM 1154 C CA . VAL A 1 157 ? 4.304 -3.581 -4.629 1.00 98.62 157 VAL A CA 1
ATOM 1155 C C . VAL A 1 157 ? 2.893 -3.477 -4.060 1.00 98.62 157 VAL A C 1
ATOM 1157 O O . VAL A 1 157 ? 2.397 -4.427 -3.457 1.00 98.62 157 VAL A O 1
ATOM 1160 N N . CYS A 1 158 ? 2.247 -2.332 -4.250 1.00 98.81 158 CYS A N 1
ATOM 1161 C CA . CYS A 1 158 ? 0.809 -2.164 -4.059 1.00 98.81 158 CYS A CA 1
ATOM 1162 C C . CYS A 1 158 ? 0.285 -1.321 -5.221 1.00 98.81 158 CYS A C 1
ATOM 1164 O O . CYS A 1 158 ? 0.780 -0.215 -5.426 1.00 98.81 158 CYS A O 1
ATOM 1166 N N . ALA A 1 159 ? -0.645 -1.850 -6.009 1.00 98.88 159 ALA A N 1
ATOM 1167 C CA . ALA A 1 159 ? -1.107 -1.225 -7.246 1.00 98.88 159 ALA A CA 1
ATOM 1168 C C . ALA A 1 159 ? -2.587 -1.507 -7.494 1.00 98.88 159 ALA A C 1
ATOM 1170 O O . ALA A 1 159 ? -3.093 -2.548 -7.069 1.00 98.88 159 ALA A O 1
ATOM 1171 N N . CYS A 1 160 ? -3.263 -0.627 -8.229 1.00 98.62 160 CYS A N 1
ATOM 1172 C CA . CYS A 1 160 ? -4.543 -0.975 -8.829 1.00 98.62 160 CYS A CA 1
ATOM 1173 C C . CYS A 1 160 ? -4.406 -2.210 -9.733 1.00 98.62 160 CYS A C 1
ATOM 1175 O O . CYS A 1 160 ? -3.338 -2.485 -10.292 1.00 98.62 160 CYS A O 1
ATOM 1177 N N . GLU A 1 161 ? -5.490 -2.979 -9.842 1.00 98.31 161 GLU A N 1
ATOM 1178 C CA . GLU A 1 161 ? -5.483 -4.278 -10.520 1.00 98.31 161 GLU A CA 1
ATOM 1179 C C . GLU A 1 161 ? -4.920 -4.215 -11.954 1.00 98.31 161 GLU A C 1
ATOM 1181 O O . GLU A 1 161 ? -4.002 -4.995 -12.232 1.00 98.31 161 GLU A O 1
ATOM 1186 N N . PRO A 1 162 ? -5.314 -3.250 -12.813 1.00 98.44 162 PRO A N 1
ATOM 1187 C CA . PRO A 1 162 ? -4.873 -3.265 -14.206 1.00 98.44 162 PRO A CA 1
ATOM 1188 C C . PRO A 1 162 ? -3.368 -3.015 -14.392 1.00 98.44 162 PRO A C 1
ATOM 1190 O O . PRO A 1 162 ? -2.773 -3.514 -15.346 1.00 98.44 162 PRO A O 1
ATOM 1193 N N . LEU A 1 163 ? -2.718 -2.268 -13.486 1.00 98.50 163 LEU A N 1
ATOM 1194 C CA . LEU A 1 163 ? -1.277 -1.982 -13.577 1.00 98.50 163 LEU A CA 1
ATOM 1195 C C . LEU A 1 163 ? -0.398 -3.075 -12.972 1.00 98.50 163 LEU A C 1
ATOM 1197 O O . LEU A 1 163 ? 0.806 -3.123 -13.242 1.00 98.50 163 LEU A O 1
ATOM 1201 N N . TYR A 1 164 ? -0.961 -3.939 -12.129 1.00 98.50 164 TYR A N 1
ATOM 1202 C CA . TYR A 1 164 ? -0.185 -4.846 -11.291 1.00 98.50 164 TYR A CA 1
ATOM 1203 C C . TYR A 1 164 ? 0.711 -5.792 -12.105 1.00 98.50 164 TYR A C 1
ATOM 1205 O O . TYR A 1 164 ? 1.907 -5.911 -11.830 1.00 98.50 164 TYR A O 1
ATOM 1213 N N . ALA A 1 165 ? 0.166 -6.409 -13.159 1.00 97.56 165 ALA A N 1
ATOM 1214 C CA . ALA A 1 165 ? 0.914 -7.337 -14.007 1.00 97.56 165 ALA A CA 1
ATOM 1215 C C . ALA A 1 165 ? 2.077 -6.654 -14.751 1.00 97.56 165 ALA A C 1
ATOM 1217 O O . ALA A 1 165 ? 3.162 -7.227 -14.880 1.00 97.56 165 ALA A O 1
ATOM 1218 N N . ASP A 1 166 ? 1.875 -5.419 -15.210 1.00 97.19 166 ASP A N 1
ATOM 1219 C CA . ASP A 1 166 ? 2.904 -4.642 -15.901 1.00 97.19 166 ASP A CA 1
ATOM 1220 C C . ASP A 1 166 ? 4.033 -4.218 -14.950 1.00 97.19 166 ASP A C 1
ATOM 1222 O O . ASP A 1 166 ? 5.210 -4.286 -15.322 1.00 97.19 166 ASP A O 1
ATOM 1226 N N . ILE A 1 167 ? 3.704 -3.857 -13.704 1.00 97.69 167 ILE A N 1
ATOM 1227 C CA . ILE A 1 167 ? 4.695 -3.556 -12.660 1.00 97.69 167 ILE A CA 1
ATOM 1228 C C . ILE A 1 167 ? 5.535 -4.798 -12.338 1.00 97.69 167 ILE A C 1
ATOM 1230 O O . ILE A 1 167 ? 6.765 -4.709 -12.310 1.00 97.69 167 ILE A O 1
ATOM 1234 N N . LEU A 1 168 ? 4.906 -5.965 -12.152 1.00 97.69 168 LEU A N 1
ATOM 1235 C CA . LEU A 1 168 ? 5.633 -7.212 -11.889 1.00 97.69 168 LEU A CA 1
ATOM 1236 C C . LEU A 1 168 ? 6.533 -7.612 -13.060 1.00 97.69 168 LEU A C 1
ATOM 1238 O O . LEU A 1 168 ? 7.681 -7.996 -12.846 1.00 97.69 168 LEU A O 1
ATOM 1242 N N . ARG A 1 169 ? 6.069 -7.456 -14.307 1.00 97.00 169 ARG A N 1
ATOM 1243 C CA . ARG A 1 169 ? 6.883 -7.750 -15.500 1.00 97.00 169 ARG A CA 1
ATOM 1244 C C . ARG A 1 169 ? 8.163 -6.915 -15.531 1.00 97.00 169 ARG A C 1
ATOM 1246 O O . ARG A 1 169 ? 9.219 -7.435 -15.879 1.00 97.00 169 ARG A O 1
ATOM 1253 N N . ARG A 1 170 ? 8.082 -5.642 -15.130 1.00 96.38 170 ARG A N 1
ATOM 1254 C CA . ARG A 1 170 ? 9.249 -4.750 -15.017 1.00 96.38 170 ARG A CA 1
ATOM 1255 C C . ARG A 1 170 ? 10.202 -5.155 -13.894 1.00 96.38 170 ARG A C 1
ATOM 1257 O O . ARG A 1 170 ? 11.382 -4.845 -13.989 1.00 96.38 170 ARG A O 1
ATOM 1264 N N . CYS A 1 171 ? 9.713 -5.826 -12.853 1.00 96.56 171 CYS A N 1
ATOM 1265 C CA . CYS A 1 171 ? 10.514 -6.275 -11.713 1.00 96.56 171 CYS A CA 1
ATOM 1266 C C . CYS A 1 171 ? 11.067 -7.700 -11.869 1.00 96.56 171 CYS A C 1
ATOM 1268 O O . CYS A 1 171 ? 11.997 -8.061 -11.156 1.00 96.56 171 CYS A O 1
ATOM 1270 N N . ALA A 1 172 ? 10.527 -8.503 -12.788 1.00 94.75 172 ALA A N 1
ATOM 1271 C CA . ALA A 1 172 ? 10.780 -9.942 -12.874 1.00 94.75 172 ALA A CA 1
ATOM 1272 C C . ALA A 1 172 ? 12.260 -10.332 -13.053 1.00 94.75 172 ALA A C 1
ATOM 1274 O O . ALA A 1 172 ? 12.648 -11.444 -12.703 1.00 94.75 172 ALA A O 1
ATOM 1275 N N . HIS A 1 173 ? 13.104 -9.444 -13.594 1.00 93.69 173 HIS A N 1
ATOM 1276 C CA . HIS A 1 173 ? 14.545 -9.694 -13.738 1.00 93.69 173 HIS A CA 1
ATOM 1277 C C . HIS A 1 173 ? 15.367 -9.369 -12.483 1.00 93.69 173 HIS A C 1
ATOM 1279 O O . HIS A 1 173 ? 16.558 -9.672 -12.457 1.00 93.69 173 HIS A O 1
ATOM 1285 N N . LEU A 1 174 ? 14.766 -8.751 -11.466 1.00 93.50 174 LEU A N 1
ATOM 1286 C CA . LEU A 1 174 ? 15.413 -8.375 -10.209 1.00 93.50 174 LEU A CA 1
ATOM 1287 C C . LEU A 1 174 ? 15.345 -9.538 -9.211 1.00 93.50 174 LEU A C 1
ATOM 1289 O O . LEU A 1 174 ? 14.720 -9.433 -8.172 1.00 93.50 174 LEU A O 1
ATOM 1293 N N . THR A 1 175 ? 15.962 -10.680 -9.514 1.00 86.00 175 THR A N 1
ATOM 1294 C CA . THR A 1 175 ? 15.841 -11.884 -8.665 1.00 86.00 175 THR A CA 1
ATOM 1295 C C . THR A 1 175 ? 16.444 -11.725 -7.264 1.00 86.00 175 THR A C 1
ATOM 1297 O O . THR A 1 175 ? 16.100 -12.484 -6.361 1.00 86.00 175 THR A O 1
ATOM 1300 N N . THR A 1 176 ? 17.344 -10.757 -7.077 1.00 83.12 176 THR A N 1
ATOM 1301 C CA . THR A 1 176 ? 17.881 -10.343 -5.774 1.00 83.12 176 THR A CA 1
ATOM 1302 C C . THR A 1 176 ? 17.941 -8.816 -5.690 1.00 83.12 176 THR A C 1
ATOM 1304 O O . THR A 1 176 ? 17.993 -8.123 -6.708 1.00 83.12 176 THR A O 1
ATOM 1307 N N . LEU A 1 177 ? 17.928 -8.282 -4.464 1.00 85.12 177 LEU A N 1
ATOM 1308 C CA . LEU A 1 177 ? 17.956 -6.836 -4.194 1.00 85.12 177 LEU A CA 1
ATOM 1309 C C . LEU A 1 177 ? 19.273 -6.377 -3.543 1.00 85.12 177 LEU A C 1
ATOM 1311 O O . LEU A 1 177 ? 19.358 -5.245 -3.079 1.00 85.12 177 LEU A O 1
ATOM 1315 N N . ASP A 1 178 ? 20.306 -7.226 -3.522 1.00 70.19 178 ASP A N 1
ATOM 1316 C CA . ASP A 1 178 ? 21.550 -7.021 -2.752 1.00 70.19 178 ASP A CA 1
ATOM 1317 C C . ASP A 1 178 ? 22.383 -5.797 -3.197 1.00 70.19 178 ASP A C 1
ATOM 1319 O O . ASP A 1 178 ? 23.343 -5.411 -2.527 1.00 70.19 178 ASP A O 1
ATOM 1323 N N . HIS A 1 179 ? 22.017 -5.165 -4.318 1.00 59.50 179 HIS A N 1
ATOM 1324 C CA . HIS A 1 179 ? 22.747 -4.055 -4.944 1.00 59.50 179 HIS A CA 1
ATOM 1325 C C . HIS A 1 179 ? 21.861 -2.860 -5.345 1.00 59.50 179 HIS A C 1
ATOM 1327 O O . HIS A 1 179 ? 22.276 -2.042 -6.169 1.00 59.50 179 HIS A O 1
ATOM 1333 N N . ILE A 1 180 ? 20.640 -2.760 -4.803 1.00 62.59 180 ILE A N 1
ATOM 1334 C CA . ILE A 1 180 ? 19.671 -1.694 -5.131 1.00 62.59 180 ILE A CA 1
ATOM 1335 C C . ILE A 1 180 ? 19.633 -0.630 -4.042 1.00 62.59 180 ILE A C 1
ATOM 1337 O O . ILE A 1 180 ? 19.715 0.565 -4.419 1.00 62.59 180 ILE A O 1
#

Sequence (180 aa):
PIDGTMGFTKGSPYWTIALAIVDNGQPVAGVVYAPDAQELYAAGLGLGATLNGDPIAATATAQLENAHVIGDARVFGKAIWRGDWPKLLVTSRPSVAYRMVCVAAGRADFTLALTPKRDWDVAAATLIAQEAGAKTSDHLGNPYHFNGKSSLKPSLVCACEPLYADILRRCAHLTTLDHI

Radius of gyration: 15.1 Å; Cα contacts (8 Å, |Δi|>4): 450; chains: 1; bounding box: 40×36×37 Å

Foldseek 3Di:
DKFLVVCVVVVNQQIWQKDFDDDQQATQWIWIARVSVRWIWIDGVVGAIDIVPHGAAADPDQDQAQFEEEEDPVVQVDPPWPDHRHDYNYHYGSQQLSRLVCRLRNVGFKYWWQAKDFCRSPRRSCRNLVSNQKQKAALQRHHGGDPDPGRIGRIIIIGHPNCRVVSSVRSNVCPDSPPD

Nearest PDB structures (foldseek):
  5eyh-assembly1_A  TM=8.422E-01  e=7.422E-11  Staphylococcus aureus
  5djk-assembly1_A  TM=7.958E-01  e=1.766E-10  Mycobacterium tuberculosis
  5f24-assembly1_A  TM=7.900E-01  e=9.507E-11  Staphylococcus aureus
  5djg-assembly1_A  TM=7.838E-01  e=1.131E-09  Mycobacterium tuberculosis
  5djf-assembly1_A  TM=7.456E-01  e=9.397E-10  Mycobacterium tuberculosis